Protein AF-A0A5N5E2Y5-F1 (afdb_monomer)

Sequence (227 aa):
MDSMPSPVIASEGHSSWQTLHEWFNEPHDYEWIKHQRSGRAIIPIFRTLLGMMTIIFGLSAFYKLIGPDTPPTTPGKALSIFMICTCVGIAACWFTQPFPGRRGLLAFGIFADLGIAAAVLLVPDRSSATFGCTVFAVTGTFATLFVSARWLVAHVVWSTTITTTVFVLAYLEGDVDITTLLARGTVLFGAVTLVPIFAHLTWRTLYRDAQYSDRDPLTGLFNRRGL

Mean predicted aligned error: 7.65 Å

Organism: Rhodococcus erythropolis (NCBI:txid1833)

Structure (mmCIF, N/CA/C/O backbone):
data_AF-A0A5N5E2Y5-F1
#
_entry.id   AF-A0A5N5E2Y5-F1
#
loop_
_atom_site.group_PDB
_atom_site.id
_atom_site.type_symbol
_atom_site.label_atom_id
_atom_site.label_alt_id
_atom_site.label_comp_id
_atom_site.label_asym_id
_atom_site.label_entity_id
_atom_site.label_seq_id
_atom_site.pdbx_PDB_ins_code
_atom_site.Cartn_x
_atom_site.Cartn_y
_atom_site.Cartn_z
_atom_site.occupancy
_atom_site.B_iso_or_equiv
_atom_site.auth_seq_id
_atom_site.auth_comp_id
_atom_site.auth_asym_id
_atom_site.auth_atom_id
_atom_site.pdbx_PDB_model_num
ATOM 1 N N . MET A 1 1 ? -15.308 -42.220 50.584 1.00 43.41 1 MET A N 1
ATOM 2 C CA . MET A 1 1 ? -15.771 -42.453 49.201 1.00 43.41 1 MET A CA 1
ATOM 3 C C . MET A 1 1 ? -15.654 -41.122 48.494 1.00 43.41 1 MET A C 1
ATOM 5 O O . MET A 1 1 ? -16.565 -40.310 48.570 1.00 43.41 1 MET A O 1
ATOM 9 N N . ASP A 1 2 ? -14.466 -40.878 47.948 1.00 46.97 2 ASP A N 1
ATOM 10 C CA . ASP A 1 2 ? -14.103 -39.638 47.270 1.00 46.97 2 ASP A CA 1
ATOM 11 C C . ASP A 1 2 ? -14.839 -39.542 45.935 1.00 46.97 2 ASP A C 1
ATOM 13 O O . ASP A 1 2 ? -14.707 -40.403 45.064 1.00 46.97 2 ASP A O 1
ATOM 17 N N . SER A 1 3 ? -15.651 -38.499 45.792 1.00 57.91 3 SER A N 1
ATOM 18 C CA . SER A 1 3 ? -16.289 -38.130 44.536 1.00 57.91 3 SER A CA 1
ATOM 19 C C . SER A 1 3 ? -15.224 -37.619 43.565 1.00 57.91 3 SER A C 1
ATOM 21 O O . SER A 1 3 ? -14.643 -36.555 43.787 1.00 57.91 3 SER A O 1
ATOM 23 N N . MET A 1 4 ? -14.967 -38.376 42.497 1.00 60.94 4 MET A N 1
ATOM 24 C CA . MET A 1 4 ? -14.113 -37.935 41.395 1.00 60.94 4 MET A CA 1
ATOM 25 C C . MET A 1 4 ? -14.652 -36.638 40.765 1.00 60.94 4 MET A C 1
ATOM 27 O O . MET A 1 4 ? -15.867 -36.522 40.578 1.00 60.94 4 MET A O 1
ATOM 31 N N . PRO A 1 5 ? -13.786 -35.689 40.368 1.00 53.66 5 PRO A N 1
ATOM 32 C CA . PRO A 1 5 ? -14.193 -34.571 39.532 1.00 53.66 5 PRO A CA 1
ATOM 33 C C . PRO A 1 5 ? -14.625 -35.095 38.158 1.00 53.66 5 PRO A C 1
ATOM 35 O O . PRO A 1 5 ? -13.909 -35.866 37.518 1.00 53.66 5 PRO A O 1
ATOM 38 N N . SER A 1 6 ? -15.799 -34.666 37.704 1.00 61.16 6 SER A N 1
ATOM 39 C CA . SER A 1 6 ? -16.280 -34.867 36.338 1.00 61.16 6 SER A CA 1
ATOM 40 C C . SER A 1 6 ? -15.248 -34.373 35.311 1.00 61.16 6 SER A C 1
ATOM 42 O O . SER A 1 6 ? -14.660 -33.308 35.525 1.00 61.16 6 SER A O 1
ATOM 44 N N . PRO A 1 7 ? -15.035 -35.090 34.192 1.00 51.56 7 PRO A N 1
ATOM 45 C CA . PRO A 1 7 ? -14.100 -34.661 33.164 1.00 51.56 7 PRO A CA 1
ATOM 46 C C . PRO A 1 7 ? -14.546 -33.317 32.584 1.00 51.56 7 PRO A C 1
ATOM 48 O O . PRO A 1 7 ? -15.700 -33.143 32.189 1.00 51.56 7 PRO A O 1
ATOM 51 N N . VAL A 1 8 ? -13.613 -32.365 32.549 1.00 59.34 8 VAL A N 1
ATOM 52 C CA . VAL A 1 8 ? -13.748 -31.107 31.813 1.00 59.34 8 VAL A CA 1
ATOM 53 C C . VAL A 1 8 ? -14.063 -31.471 30.364 1.00 59.34 8 VAL A C 1
ATOM 55 O O . VAL A 1 8 ? -13.255 -32.119 29.699 1.00 59.34 8 VAL A O 1
ATOM 58 N N . ILE A 1 9 ? -15.259 -31.105 29.903 1.00 51.34 9 ILE A N 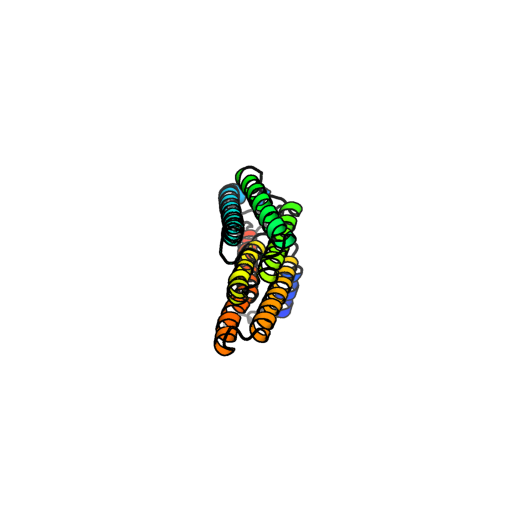1
ATOM 59 C CA . ILE A 1 9 ? -15.676 -31.251 28.508 1.00 51.34 9 ILE A CA 1
ATOM 60 C C . ILE A 1 9 ? -14.605 -30.562 27.658 1.00 51.34 9 ILE A C 1
ATOM 62 O O . ILE A 1 9 ? -14.371 -29.362 27.806 1.00 51.34 9 ILE A O 1
ATOM 66 N N . ALA A 1 10 ? -13.910 -31.340 26.826 1.00 46.50 10 ALA A N 1
ATOM 67 C CA . ALA A 1 10 ? -12.949 -30.821 25.867 1.00 46.50 10 ALA A CA 1
ATOM 68 C C . ALA A 1 10 ? -13.633 -29.719 25.049 1.00 46.50 10 ALA A C 1
ATOM 70 O O . ALA A 1 10 ? -14.731 -29.932 24.537 1.00 46.50 10 ALA A O 1
ATOM 71 N N . SER A 1 11 ? -13.007 -28.542 24.962 1.00 52.62 11 SER A N 1
ATOM 72 C CA . SER A 1 11 ? -13.486 -27.446 24.122 1.00 52.62 11 SER A CA 1
ATOM 73 C C . SER A 1 11 ? -13.763 -27.993 22.725 1.00 52.62 11 SER A C 1
ATOM 75 O O . SER A 1 11 ? -12.835 -28.510 22.096 1.00 52.62 11 SER A O 1
ATOM 77 N N . GLU A 1 12 ? -15.011 -27.912 22.258 1.00 54.81 12 GLU A N 1
ATOM 78 C CA . GLU A 1 12 ? -15.352 -28.216 20.871 1.00 54.81 12 GLU A CA 1
ATOM 79 C C . GLU A 1 12 ? -14.354 -27.482 19.976 1.00 54.81 12 GLU A C 1
ATOM 81 O O . GLU A 1 12 ? -14.215 -26.258 20.055 1.00 54.81 12 GLU A O 1
ATOM 86 N N . GLY A 1 13 ? -13.562 -28.248 19.225 1.00 55.25 13 GLY A N 1
ATOM 87 C CA . GLY A 1 13 ? -12.455 -27.706 18.456 1.00 55.25 13 GLY A CA 1
ATOM 88 C C . GLY A 1 13 ? -12.990 -26.718 17.431 1.00 55.25 13 GLY A C 1
ATOM 89 O O . GLY A 1 13 ? -13.510 -27.135 16.400 1.00 55.25 13 GLY A O 1
ATOM 90 N N . HIS A 1 14 ? -12.862 -25.419 17.707 1.00 65.19 14 HIS A N 1
ATOM 91 C CA . HIS A 1 14 ? -13.071 -24.383 16.703 1.00 65.19 14 HIS A CA 1
ATOM 92 C C . HIS A 1 14 ? -12.162 -24.709 15.520 1.00 65.19 14 HIS A C 1
ATOM 94 O O . HIS A 1 14 ? -10.934 -24.723 15.648 1.00 65.19 14 HIS A O 1
ATOM 100 N N . SER A 1 15 ? -12.758 -25.030 14.374 1.00 86.06 15 SER A N 1
ATOM 101 C CA . SER A 1 15 ? -11.985 -25.344 13.180 1.00 86.06 15 SER A CA 1
ATOM 102 C C . SER A 1 15 ? -11.253 -24.083 12.730 1.00 86.06 15 SER A C 1
ATOM 104 O O . SER A 1 15 ? -11.866 -23.022 12.617 1.00 86.06 15 SER A O 1
ATOM 106 N N . SER A 1 16 ? -9.960 -24.179 12.405 1.00 85.12 16 SER A N 1
ATOM 107 C CA . SER A 1 16 ? -9.187 -23.034 11.895 1.00 85.12 16 SER A CA 1
ATOM 108 C C . SER A 1 16 ? -9.845 -22.387 10.670 1.00 85.12 16 SER A C 1
ATOM 110 O O . SER A 1 16 ? -9.733 -21.181 10.459 1.00 85.12 16 SER A O 1
ATOM 112 N N . TRP A 1 17 ? -10.589 -23.175 9.889 1.00 86.00 17 TRP A N 1
ATOM 113 C CA . TRP A 1 17 ? -11.378 -22.684 8.765 1.00 86.00 17 TRP A CA 1
ATOM 114 C C . TRP A 1 17 ? -12.524 -21.756 9.190 1.00 86.00 17 TRP A C 1
ATOM 116 O O . TRP A 1 17 ? -12.752 -20.733 8.548 1.00 86.00 17 TRP A O 1
ATOM 126 N N . GLN A 1 18 ? -13.216 -22.073 10.287 1.00 88.31 18 GLN A N 1
ATOM 127 C CA . GLN A 1 18 ? -14.278 -21.222 10.832 1.00 88.31 18 GLN A CA 1
ATOM 128 C C . GLN A 1 18 ? -13.703 -19.893 11.317 1.00 88.31 18 GLN A C 1
ATOM 130 O O . GLN A 1 18 ? -14.221 -18.846 10.944 1.00 88.31 18 GLN A O 1
ATOM 135 N N . THR A 1 19 ? -12.571 -19.915 12.027 1.00 87.38 19 THR A N 1
ATOM 136 C CA . THR A 1 19 ? -11.883 -18.689 12.465 1.00 87.38 19 THR A CA 1
ATOM 137 C C . THR A 1 19 ? -11.485 -17.797 11.287 1.00 87.38 19 THR A C 1
ATOM 139 O O . THR A 1 19 ? -11.671 -16.583 11.340 1.00 87.38 19 THR A O 1
ATOM 142 N N . LEU A 1 20 ? -10.970 -18.377 10.197 1.00 88.88 20 LEU A N 1
ATOM 143 C CA . LEU A 1 20 ? -10.634 -17.619 8.986 1.00 88.88 20 LEU A CA 1
ATOM 144 C C . LEU A 1 20 ? -11.878 -17.054 8.291 1.00 88.88 20 LEU A C 1
ATOM 146 O O . LEU A 1 20 ? -11.860 -15.916 7.822 1.00 88.88 20 LEU A O 1
ATOM 150 N N . HIS A 1 21 ? -12.959 -17.830 8.233 1.00 89.94 21 HIS A N 1
ATOM 151 C CA . HIS A 1 21 ? -14.219 -17.384 7.652 1.00 89.94 21 HIS A CA 1
ATOM 152 C C . HIS A 1 21 ? -14.852 -16.243 8.464 1.00 89.94 21 HIS A C 1
ATOM 154 O O . HIS A 1 21 ? -15.346 -15.273 7.888 1.00 89.94 21 HIS A O 1
ATOM 160 N N . GLU A 1 22 ? -14.814 -16.328 9.793 1.00 89.75 22 GLU A N 1
ATOM 161 C CA . GLU A 1 22 ? -15.256 -15.265 10.698 1.00 89.75 22 GLU A CA 1
ATOM 162 C C . GLU A 1 22 ? -14.411 -14.009 10.528 1.00 89.75 22 GLU A C 1
ATOM 164 O O . GLU A 1 22 ? -14.963 -12.936 10.307 1.00 89.75 22 GLU A O 1
ATOM 169 N N . TRP A 1 23 ? -13.083 -14.147 10.533 1.00 91.75 23 TRP A N 1
ATOM 170 C CA . TRP A 1 23 ? -12.155 -13.043 10.294 1.00 91.75 23 TRP A CA 1
ATOM 171 C C . TRP A 1 23 ? -12.424 -12.331 8.965 1.00 91.75 23 TRP A C 1
ATOM 173 O O . TRP A 1 23 ? -12.452 -11.102 8.900 1.00 91.75 23 TRP A O 1
ATOM 183 N N . PHE A 1 24 ? -12.657 -13.090 7.893 1.00 91.81 24 PHE A N 1
ATOM 184 C CA . PHE A 1 24 ? -12.913 -12.518 6.574 1.00 91.81 24 PHE A CA 1
ATOM 185 C C . PHE A 1 24 ? -14.243 -11.754 6.506 1.00 91.81 24 PHE A C 1
ATOM 187 O O . PHE A 1 24 ? -14.352 -10.763 5.780 1.00 91.81 24 PHE A O 1
ATOM 194 N N . ASN A 1 25 ? -15.253 -12.204 7.252 1.00 91.56 25 ASN A N 1
ATOM 195 C CA . ASN A 1 25 ? -16.582 -11.593 7.281 1.00 91.56 25 ASN A CA 1
ATOM 196 C C . ASN A 1 25 ? -16.789 -10.626 8.455 1.00 91.56 25 ASN A C 1
ATOM 198 O O . ASN A 1 25 ? -17.875 -10.061 8.590 1.00 91.56 25 ASN A O 1
ATOM 202 N N . GLU A 1 26 ? -15.764 -10.410 9.279 1.00 86.56 26 GLU A N 1
ATOM 203 C CA . GLU A 1 26 ? -15.832 -9.534 10.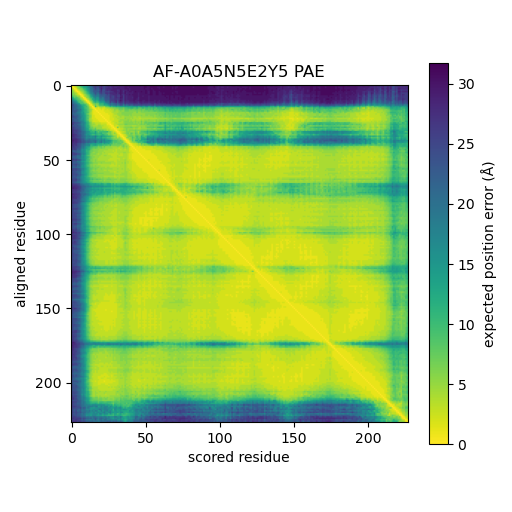439 1.00 86.56 26 GLU A CA 1
ATOM 204 C C . GLU A 1 26 ? -16.175 -8.096 10.001 1.00 86.56 26 GLU A C 1
ATOM 206 O O . GLU A 1 26 ? -15.485 -7.515 9.147 1.00 86.56 26 GLU A O 1
ATOM 211 N N . PRO A 1 27 ? -17.241 -7.485 10.552 1.00 86.00 27 PRO A N 1
ATOM 212 C CA . PRO A 1 27 ? -17.568 -6.104 10.246 1.00 86.00 27 PRO A CA 1
ATOM 213 C C . PRO A 1 27 ? -16.471 -5.181 10.786 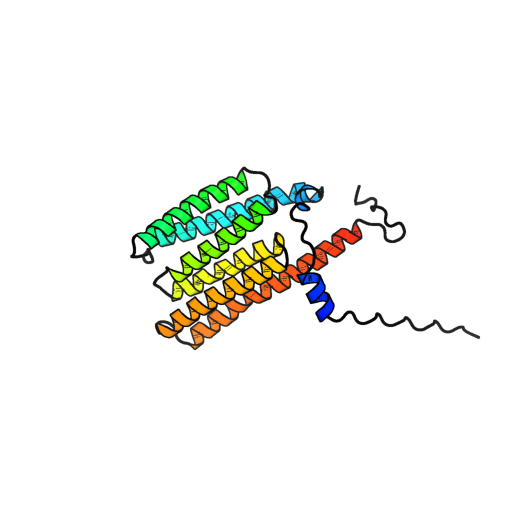1.00 86.00 27 PRO A C 1
ATOM 215 O O . PRO A 1 27 ? -16.113 -5.215 11.962 1.00 86.00 27 PRO A O 1
ATOM 218 N N . HIS A 1 28 ? -15.939 -4.320 9.919 1.00 86.31 28 HIS A N 1
ATOM 219 C CA . HIS A 1 28 ? -14.910 -3.356 10.302 1.00 86.31 28 HIS A CA 1
ATOM 220 C C . HIS A 1 28 ? -15.535 -2.006 10.634 1.00 86.31 28 HIS A C 1
ATOM 222 O O . HIS A 1 28 ? -16.072 -1.330 9.752 1.00 86.31 28 HIS A O 1
ATOM 228 N N . ASP A 1 29 ? -15.436 -1.601 11.896 1.00 84.31 29 ASP A N 1
ATOM 229 C CA . ASP A 1 29 ? -15.852 -0.271 12.325 1.00 84.31 29 ASP A CA 1
ATOM 230 C C . ASP A 1 29 ? -14.776 0.760 11.959 1.00 84.31 29 ASP A C 1
ATOM 232 O O . ASP A 1 29 ? -13.758 0.896 12.625 1.00 84.31 29 ASP A O 1
ATOM 236 N N . TYR A 1 30 ? -14.995 1.506 10.880 1.00 83.38 30 TYR A N 1
ATOM 237 C CA . TYR A 1 30 ? -14.081 2.565 10.440 1.00 83.38 30 TYR A CA 1
ATOM 238 C C . TYR A 1 30 ? -14.123 3.818 11.323 1.00 83.38 30 TYR A C 1
ATOM 240 O O . TYR A 1 30 ? -13.246 4.674 11.215 1.00 83.38 30 TYR A O 1
ATOM 248 N N . GLU A 1 31 ? -15.143 3.954 12.165 1.00 81.19 31 GLU A N 1
ATOM 249 C CA . GLU A 1 31 ? -15.349 5.122 13.016 1.00 81.19 31 GLU A CA 1
ATOM 250 C C . GLU A 1 31 ? -14.927 4.847 14.470 1.00 81.19 31 GLU A C 1
ATOM 252 O O . GLU A 1 31 ? -14.937 5.767 15.293 1.00 81.19 31 GLU A O 1
ATOM 257 N N . TRP A 1 32 ? -14.477 3.625 14.785 1.00 71.88 32 TRP A N 1
ATOM 258 C CA . TRP A 1 32 ? -14.087 3.202 16.136 1.00 71.88 32 TRP A CA 1
ATOM 259 C C . TRP A 1 32 ? -13.042 4.140 16.761 1.00 71.88 32 TRP A C 1
ATOM 261 O O . TRP A 1 32 ? -13.174 4.567 17.910 1.00 71.88 32 TRP A O 1
ATOM 271 N N . ILE A 1 33 ? -12.041 4.543 15.965 1.00 69.69 33 ILE A N 1
ATOM 272 C CA . ILE A 1 33 ? -10.936 5.424 16.379 1.00 69.69 33 ILE A CA 1
ATOM 273 C C . ILE A 1 33 ? -11.446 6.786 16.866 1.00 69.69 33 ILE A C 1
ATOM 275 O O . ILE A 1 33 ? -10.816 7.408 17.722 1.00 69.69 33 ILE A O 1
ATOM 279 N N . LYS A 1 34 ? -12.586 7.259 16.347 1.00 68.19 34 LYS A N 1
ATOM 280 C CA . LYS A 1 34 ? -13.168 8.549 16.740 1.00 68.19 34 LYS A CA 1
ATOM 281 C C . LYS A 1 34 ? -13.940 8.467 18.057 1.00 68.19 34 LYS A C 1
ATOM 283 O O . LYS A 1 34 ? -14.009 9.466 18.771 1.00 68.19 34 LYS A O 1
ATOM 288 N N . HIS A 1 35 ? -14.496 7.301 18.381 1.00 67.62 35 HIS A N 1
ATOM 289 C CA . HIS A 1 35 ? -15.325 7.096 19.570 1.00 67.62 35 HIS A CA 1
ATOM 290 C C . HIS A 1 35 ? -14.504 6.663 20.794 1.00 67.62 35 HIS A C 1
ATOM 292 O O . HIS A 1 35 ? -14.856 7.018 21.920 1.00 67.62 35 HIS A O 1
ATOM 298 N N . GLN A 1 36 ? -13.379 5.965 20.602 1.00 66.75 36 GLN A N 1
ATOM 299 C CA . GLN A 1 36 ? -12.560 5.485 21.715 1.00 66.75 36 GLN A CA 1
ATOM 300 C C . GLN A 1 36 ? -11.743 6.613 22.369 1.00 66.75 36 GLN A C 1
ATOM 302 O O . GLN A 1 36 ? -10.979 7.323 21.711 1.00 66.75 36 GLN A O 1
ATOM 307 N N . ARG A 1 37 ? -11.821 6.735 23.703 1.00 60.78 37 ARG A N 1
ATOM 308 C CA . ARG A 1 37 ? -11.062 7.741 24.475 1.00 60.78 37 ARG A CA 1
ATOM 309 C C . ARG A 1 37 ? -9.541 7.579 24.313 1.00 60.78 37 ARG A C 1
ATOM 311 O O . ARG A 1 37 ? -8.850 8.586 24.168 1.00 60.78 37 ARG A O 1
ATOM 318 N N . SER A 1 38 ? -9.035 6.342 24.252 1.00 62.69 38 SER A N 1
ATOM 319 C CA . SER A 1 38 ? -7.620 6.034 23.964 1.00 62.69 38 SER A CA 1
ATOM 320 C C . SER A 1 38 ? -7.201 6.390 22.530 1.00 62.69 38 SER A C 1
ATOM 322 O O . SER A 1 38 ? -6.034 6.700 22.289 1.00 62.69 38 SER A O 1
ATOM 324 N N . GLY A 1 39 ? -8.155 6.450 21.592 1.00 61.44 39 GLY A N 1
ATOM 325 C CA . GLY A 1 39 ? -7.928 6.881 20.214 1.00 61.44 39 GLY A CA 1
ATOM 326 C C . GLY A 1 39 ? -7.366 8.303 20.130 1.00 61.44 39 GLY A C 1
ATOM 327 O O . GLY A 1 39 ? -6.498 8.581 19.304 1.00 61.44 39 GLY A O 1
ATOM 328 N N . ARG A 1 40 ? -7.772 9.197 21.044 1.00 70.06 40 ARG A N 1
ATOM 329 C CA . ARG A 1 40 ? -7.371 10.617 21.028 1.00 70.06 40 ARG A CA 1
ATOM 330 C C . ARG A 1 40 ? -5.857 10.829 21.117 1.00 70.06 40 ARG A C 1
ATOM 332 O O . ARG A 1 40 ? -5.354 11.755 20.490 1.00 70.06 40 ARG A O 1
ATOM 339 N N . ALA A 1 41 ? -5.143 9.979 21.858 1.00 78.50 41 ALA A N 1
ATOM 340 C CA . ALA A 1 41 ? -3.694 10.097 22.024 1.00 78.50 41 ALA A CA 1
ATOM 341 C C . ALA A 1 41 ? -2.907 9.524 20.832 1.00 78.50 41 ALA A C 1
ATOM 343 O O . ALA A 1 41 ? -1.862 10.060 20.473 1.00 78.50 41 ALA A O 1
ATOM 344 N N . ILE A 1 42 ? -3.412 8.462 20.192 1.00 84.75 42 ILE A N 1
ATOM 345 C CA . ILE A 1 42 ? -2.691 7.752 19.122 1.00 84.75 42 ILE A CA 1
ATOM 346 C C . ILE A 1 42 ? -3.001 8.285 17.714 1.00 84.75 42 ILE A C 1
ATOM 348 O O . ILE A 1 42 ? -2.152 8.205 16.828 1.00 84.75 42 ILE A O 1
ATOM 352 N N . ILE A 1 43 ? -4.174 8.899 17.504 1.00 87.50 43 ILE A N 1
ATOM 353 C CA . ILE A 1 43 ? -4.554 9.545 16.235 1.00 87.50 43 ILE A CA 1
ATOM 354 C C . ILE A 1 43 ? -3.463 10.481 15.681 1.00 87.50 43 ILE A C 1
ATOM 356 O O . ILE A 1 43 ? -3.125 10.330 14.505 1.00 87.50 43 ILE A O 1
ATOM 360 N N . PRO A 1 44 ? -2.905 11.448 16.441 1.00 89.62 44 PRO A N 1
ATOM 361 C CA . PRO A 1 44 ? -1.887 12.345 15.893 1.00 89.62 44 PRO A CA 1
ATOM 362 C C . PRO A 1 44 ? -0.614 11.599 15.474 1.00 89.62 44 PRO A C 1
ATOM 364 O O . PRO A 1 44 ? -0.002 11.973 14.475 1.00 89.62 44 PRO A O 1
ATOM 367 N N . ILE A 1 45 ? -0.255 10.512 16.167 1.00 91.25 45 ILE A N 1
ATOM 368 C CA . ILE A 1 45 ? 0.885 9.657 15.806 1.00 91.25 45 ILE A CA 1
ATOM 369 C C . ILE A 1 45 ? 0.616 8.975 14.462 1.00 91.25 45 ILE A C 1
ATOM 371 O O . ILE A 1 45 ? 1.425 9.102 13.546 1.00 91.25 45 ILE A O 1
ATOM 375 N N . PHE A 1 46 ? -0.541 8.327 14.293 1.00 91.38 46 PHE A N 1
ATOM 376 C CA . PHE A 1 46 ? -0.901 7.690 13.021 1.00 91.38 46 PHE A CA 1
ATOM 377 C C . PHE A 1 46 ? -0.977 8.684 11.866 1.00 91.38 46 PHE A C 1
ATOM 379 O O . PHE A 1 46 ? -0.448 8.411 10.793 1.00 91.38 46 PHE A O 1
ATOM 386 N N . ARG A 1 47 ? -1.572 9.861 12.087 1.00 93.25 47 ARG A N 1
ATOM 387 C CA . ARG A 1 47 ? -1.608 10.933 11.083 1.00 93.25 47 ARG A CA 1
ATOM 388 C C . ARG A 1 47 ? -0.207 11.377 10.682 1.00 93.25 47 ARG A C 1
ATOM 390 O O . ARG A 1 47 ? 0.058 11.539 9.497 1.00 93.25 47 ARG A O 1
ATOM 397 N N . THR A 1 48 ? 0.687 11.532 11.657 1.00 93.50 48 THR A N 1
ATOM 398 C CA . THR A 1 48 ? 2.073 11.938 11.405 1.00 93.50 48 THR A CA 1
ATOM 399 C C . THR A 1 48 ? 2.814 10.870 10.612 1.00 93.50 48 THR A C 1
ATOM 401 O O . THR A 1 48 ? 3.426 11.185 9.597 1.00 93.50 48 THR A O 1
ATOM 404 N N . LEU A 1 49 ? 2.707 9.602 11.015 1.00 93.06 49 LEU A N 1
ATOM 405 C CA . LEU A 1 49 ? 3.337 8.485 10.313 1.00 93.06 49 LEU A CA 1
ATOM 406 C C . LEU A 1 49 ? 2.822 8.363 8.875 1.00 93.06 49 LEU A C 1
ATOM 408 O O . LEU A 1 49 ? 3.629 8.312 7.955 1.00 93.06 49 LEU A O 1
ATOM 412 N N . LEU A 1 50 ? 1.503 8.399 8.658 1.00 94.00 50 LEU A N 1
ATOM 413 C CA . LEU A 1 50 ? 0.905 8.323 7.319 1.00 94.00 50 LEU A CA 1
ATOM 414 C C . LEU A 1 50 ? 1.270 9.533 6.448 1.00 94.00 50 LEU A C 1
ATOM 416 O O . LEU A 1 50 ? 1.566 9.370 5.262 1.00 94.00 50 LEU A O 1
ATOM 420 N N . GLY A 1 51 ? 1.324 10.733 7.033 1.00 95.38 51 GLY A N 1
ATOM 421 C CA . GLY A 1 51 ? 1.818 11.934 6.361 1.00 95.38 51 GLY A CA 1
ATOM 422 C C . GLY A 1 51 ? 3.279 11.793 5.931 1.00 95.38 51 GLY A C 1
ATOM 423 O O . GLY A 1 51 ? 3.601 12.035 4.769 1.00 95.38 51 GLY A O 1
ATOM 424 N N . MET A 1 52 ? 4.150 11.315 6.825 1.00 94.31 52 MET A N 1
ATOM 425 C CA . MET A 1 52 ? 5.563 11.058 6.527 1.00 94.31 52 MET A CA 1
ATOM 426 C C . MET A 1 52 ? 5.742 9.975 5.457 1.00 94.31 52 MET A C 1
ATOM 428 O O . MET A 1 52 ? 6.535 10.161 4.538 1.00 94.31 52 MET A O 1
ATOM 432 N N . MET A 1 53 ? 4.975 8.880 5.511 1.00 92.19 53 MET A N 1
ATOM 433 C CA . MET A 1 53 ? 5.005 7.846 4.466 1.00 92.19 53 MET A CA 1
ATOM 434 C C . MET A 1 53 ? 4.590 8.416 3.106 1.00 92.19 53 MET A C 1
ATOM 436 O O . MET A 1 53 ? 5.240 8.153 2.097 1.00 92.19 53 MET A O 1
ATOM 440 N N . THR A 1 54 ? 3.557 9.262 3.084 1.00 94.94 54 THR A N 1
ATOM 441 C CA . THR A 1 54 ? 3.099 9.929 1.857 1.00 94.94 54 THR A CA 1
ATOM 442 C C . THR A 1 54 ? 4.175 10.866 1.292 1.00 94.94 54 THR A C 1
ATOM 444 O O . THR A 1 54 ? 4.395 10.887 0.081 1.00 94.94 54 THR A O 1
ATOM 447 N N . ILE A 1 55 ? 4.899 11.597 2.151 1.00 95.25 55 ILE A N 1
ATOM 448 C CA . ILE A 1 55 ? 6.053 12.411 1.733 1.00 95.25 55 ILE A CA 1
ATOM 449 C C . ILE A 1 55 ? 7.138 11.530 1.116 1.00 95.25 55 ILE A C 1
ATOM 451 O O . ILE A 1 55 ? 7.643 11.865 0.049 1.00 95.25 55 ILE A O 1
ATOM 455 N N . ILE A 1 56 ? 7.482 10.403 1.747 1.00 92.12 56 ILE A N 1
ATOM 456 C CA . ILE A 1 56 ? 8.500 9.476 1.231 1.00 92.12 56 ILE A CA 1
ATOM 457 C C . ILE A 1 56 ? 8.111 8.966 -0.165 1.00 92.12 56 ILE A C 1
ATOM 459 O O . ILE A 1 56 ? 8.958 8.916 -1.057 1.00 92.12 56 ILE A O 1
ATOM 463 N N . PHE A 1 57 ? 6.833 8.659 -0.397 1.00 90.50 57 PHE A N 1
ATOM 464 C CA . PHE A 1 57 ? 6.346 8.265 -1.724 1.00 90.50 57 PHE A CA 1
ATOM 465 C C . PHE A 1 57 ? 6.447 9.406 -2.742 1.00 90.50 57 PHE A C 1
ATOM 467 O O . PHE A 1 57 ? 6.911 9.191 -3.862 1.00 90.50 57 PHE A O 1
ATOM 474 N N . GLY A 1 58 ? 6.081 10.630 -2.347 1.00 92.75 58 GLY A N 1
ATOM 475 C CA . GLY A 1 58 ? 6.259 11.824 -3.176 1.00 92.75 58 GLY A CA 1
ATOM 476 C C . GLY A 1 58 ? 7.727 12.085 -3.533 1.00 92.75 58 GLY A C 1
ATOM 477 O O . GLY A 1 58 ? 8.037 12.351 -4.691 1.00 92.75 58 GLY A O 1
ATOM 478 N N . LEU A 1 59 ? 8.641 11.937 -2.570 1.00 92.62 59 LEU A N 1
ATOM 479 C CA . LEU A 1 59 ? 10.085 12.065 -2.782 1.00 92.62 59 LEU A CA 1
ATOM 480 C C . LEU A 1 59 ? 10.622 10.975 -3.710 1.00 92.62 59 LEU A C 1
ATOM 482 O O . LEU A 1 59 ? 11.413 11.273 -4.597 1.00 92.62 59 LEU A O 1
ATOM 486 N N . SER A 1 60 ? 10.164 9.730 -3.566 1.00 88.62 60 SER A N 1
ATOM 487 C CA . SER A 1 60 ? 10.532 8.648 -4.484 1.00 88.62 60 SER A CA 1
ATOM 488 C C . SER A 1 60 ? 10.130 8.973 -5.927 1.00 88.62 60 SER A C 1
ATOM 490 O O . SER A 1 60 ? 10.948 8.843 -6.839 1.00 88.62 60 SER A O 1
ATOM 492 N N . ALA A 1 61 ? 8.905 9.466 -6.140 1.00 89.44 61 ALA A N 1
ATOM 493 C CA . ALA A 1 61 ? 8.448 9.909 -7.456 1.00 89.44 61 ALA A CA 1
ATOM 494 C C . ALA A 1 61 ? 9.254 11.112 -7.982 1.00 89.44 61 ALA A C 1
ATOM 496 O O . ALA A 1 61 ? 9.587 11.154 -9.166 1.00 89.44 61 ALA A O 1
ATOM 497 N N . PHE A 1 62 ? 9.612 12.056 -7.107 1.00 92.56 62 PHE A N 1
ATOM 498 C CA . PHE A 1 62 ? 10.453 13.203 -7.445 1.00 92.56 62 PHE A CA 1
ATOM 499 C C . PHE A 1 62 ? 11.856 12.781 -7.892 1.00 92.56 62 PHE A C 1
ATOM 501 O O . PHE A 1 62 ? 12.300 13.202 -8.957 1.00 92.56 62 PHE A O 1
ATOM 508 N N . TYR A 1 63 ? 12.527 11.903 -7.142 1.00 90.19 63 TYR A N 1
ATOM 509 C CA . TYR A 1 63 ? 13.857 11.411 -7.506 1.00 90.19 63 TYR A CA 1
ATOM 510 C C . TYR A 1 63 ? 13.848 10.631 -8.818 1.00 90.19 63 TYR A C 1
ATOM 512 O O . TYR A 1 63 ? 14.751 10.811 -9.629 1.00 90.19 63 TYR A O 1
ATOM 520 N N . LYS A 1 64 ? 12.804 9.835 -9.077 1.00 84.75 64 LYS A N 1
ATOM 521 C CA . LYS A 1 64 ? 12.633 9.171 -10.377 1.00 84.75 64 LYS A CA 1
ATOM 522 C C . LYS A 1 64 ? 12.474 10.165 -11.526 1.00 84.75 64 LYS A C 1
ATOM 524 O O . LYS A 1 64 ? 12.994 9.917 -12.602 1.00 84.75 64 LYS A O 1
ATOM 529 N N . LEU A 1 65 ? 11.782 11.284 -11.306 1.00 88.94 65 LEU A N 1
ATOM 530 C CA . LEU A 1 65 ? 11.534 12.298 -12.336 1.00 88.94 65 LEU A CA 1
ATOM 531 C C . LEU A 1 65 ? 12.777 13.126 -12.706 1.00 88.94 65 LEU A C 1
ATOM 533 O O . LEU A 1 65 ? 12.835 13.651 -13.814 1.00 88.94 65 LEU A O 1
ATOM 537 N N . ILE A 1 66 ? 13.730 13.290 -11.784 1.00 91.62 66 ILE A N 1
ATOM 538 C CA . ILE A 1 66 ? 14.987 14.020 -12.039 1.00 91.62 66 ILE A CA 1
ATOM 539 C C . ILE A 1 66 ? 16.176 13.091 -12.316 1.00 91.62 66 ILE A C 1
ATOM 541 O O . ILE A 1 66 ? 17.237 13.555 -12.729 1.00 91.62 66 ILE A O 1
ATOM 545 N N . GLY A 1 67 ? 16.021 11.800 -12.028 1.00 86.06 67 GLY A N 1
ATOM 546 C CA . GLY A 1 67 ? 17.069 10.795 -12.116 1.00 86.06 67 GLY A CA 1
ATOM 547 C C . GLY A 1 67 ? 17.230 10.189 -13.514 1.00 86.06 67 GLY A C 1
ATOM 548 O O . GLY A 1 67 ? 16.479 10.512 -14.438 1.00 86.06 67 GLY A O 1
ATOM 549 N N . PRO A 1 68 ? 18.195 9.269 -13.677 1.00 80.69 68 PRO A N 1
ATOM 550 C CA . PRO A 1 68 ? 18.426 8.572 -14.944 1.00 80.69 68 PRO A CA 1
ATOM 551 C C . PRO A 1 68 ? 17.220 7.727 -15.387 1.00 80.69 68 PRO A C 1
ATOM 553 O O . PRO A 1 68 ? 16.979 7.600 -16.583 1.00 80.69 68 PRO A O 1
ATOM 556 N N . ASP A 1 69 ? 16.406 7.251 -14.440 1.00 76.50 69 ASP A N 1
ATOM 557 C CA . ASP A 1 69 ? 15.215 6.425 -14.694 1.00 76.50 69 ASP A CA 1
ATOM 558 C C . ASP A 1 69 ? 13.954 7.249 -15.005 1.00 76.50 69 ASP A C 1
ATOM 560 O O . ASP A 1 69 ? 12.821 6.792 -14.812 1.00 76.50 69 ASP A O 1
ATOM 564 N N . THR A 1 70 ? 14.130 8.492 -15.459 1.00 83.12 70 THR A N 1
ATOM 565 C CA . THR A 1 70 ? 13.011 9.361 -15.825 1.00 83.12 70 THR A CA 1
ATOM 566 C C . THR A 1 70 ? 12.200 8.713 -16.950 1.00 83.12 70 THR A C 1
ATOM 568 O O . THR A 1 70 ? 12.781 8.337 -17.973 1.00 83.12 70 THR A O 1
ATOM 571 N N . PRO A 1 71 ? 10.857 8.636 -16.843 1.00 80.81 71 PRO A N 1
ATOM 572 C CA . PRO A 1 71 ? 10.036 8.078 -17.908 1.00 80.81 71 PRO A CA 1
ATOM 573 C C . PRO A 1 71 ? 10.309 8.780 -19.250 1.00 80.81 71 PRO A C 1
ATOM 575 O O . PRO A 1 71 ? 10.228 10.012 -19.322 1.00 80.81 71 PRO A O 1
ATOM 578 N N . PRO A 1 72 ? 10.608 8.041 -20.334 1.00 81.88 72 PRO A N 1
ATOM 579 C CA . PRO A 1 72 ? 10.952 8.653 -21.618 1.00 81.88 72 PRO A CA 1
ATOM 580 C C . PRO A 1 72 ? 9.732 9.298 -22.289 1.00 81.88 72 PRO A C 1
ATOM 582 O O . PRO A 1 72 ? 9.866 10.230 -23.080 1.00 81.88 72 PRO A O 1
ATOM 585 N N . THR A 1 73 ? 8.529 8.829 -21.954 1.00 85.56 73 THR A N 1
ATOM 586 C CA . THR A 1 73 ? 7.273 9.278 -22.551 1.00 85.56 73 THR A CA 1
ATOM 587 C C . THR A 1 73 ? 6.690 10.485 -21.810 1.00 85.56 73 THR A C 1
ATOM 589 O O . THR A 1 73 ? 6.685 10.552 -20.579 1.00 85.56 73 THR A O 1
ATOM 592 N N . THR A 1 74 ? 6.125 11.435 -22.562 1.00 88.25 74 THR A N 1
ATOM 593 C CA . THR A 1 74 ? 5.347 12.566 -22.024 1.00 88.25 74 THR A CA 1
ATOM 594 C C . THR A 1 74 ? 4.278 12.143 -21.004 1.00 88.25 74 THR A C 1
ATOM 596 O O . THR A 1 74 ? 4.243 12.741 -19.927 1.00 88.25 74 THR A O 1
ATOM 599 N N . PRO A 1 75 ? 3.438 11.113 -21.257 1.00 84.75 75 PRO A N 1
ATOM 600 C CA . PRO A 1 75 ? 2.469 10.649 -20.262 1.00 84.75 75 PRO A CA 1
ATOM 601 C C . PRO A 1 75 ? 3.118 10.108 -18.980 1.00 84.75 75 PRO A C 1
ATOM 603 O O . PRO A 1 75 ? 2.588 10.350 -17.899 1.00 84.75 75 PRO A O 1
ATOM 606 N N . GLY A 1 76 ? 4.274 9.438 -19.062 1.00 84.50 76 GLY A N 1
ATOM 607 C CA . GLY A 1 76 ? 4.989 8.951 -17.880 1.00 84.50 76 GLY A CA 1
ATOM 608 C C . GLY A 1 76 ? 5.480 10.094 -16.987 1.00 84.50 76 GLY A C 1
ATOM 609 O O . GLY A 1 76 ? 5.256 10.075 -15.779 1.00 84.50 76 GLY A O 1
ATOM 610 N N . LYS A 1 77 ? 6.060 11.143 -17.586 1.00 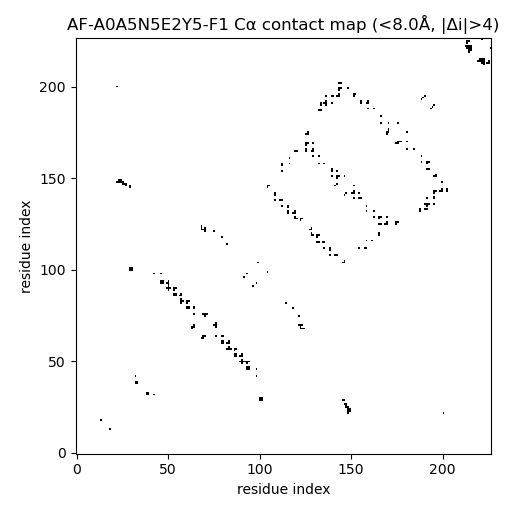89.44 77 LYS A N 1
ATOM 611 C CA . LYS A 1 77 ? 6.472 12.353 -16.852 1.00 89.44 77 LYS A CA 1
ATOM 612 C C . LYS A 1 77 ? 5.279 13.078 -16.229 1.00 89.44 77 LYS A C 1
ATOM 614 O O . LYS A 1 77 ? 5.346 13.489 -15.072 1.00 89.44 77 LYS A O 1
ATOM 619 N N . ALA A 1 78 ? 4.180 13.209 -16.976 1.00 90.38 78 ALA A N 1
ATOM 620 C CA . ALA A 1 78 ? 2.951 13.827 -16.482 1.00 90.38 78 ALA A CA 1
ATOM 621 C C . ALA A 1 78 ? 2.378 13.067 -15.276 1.00 90.38 78 ALA A C 1
ATOM 623 O O . ALA A 1 78 ? 1.981 13.692 -14.293 1.00 90.38 78 ALA A O 1
ATOM 624 N N . LEU A 1 79 ? 2.400 11.730 -15.310 1.00 87.62 79 LEU A N 1
ATOM 625 C CA . LEU A 1 79 ? 1.993 10.902 -14.178 1.00 87.62 79 LEU A CA 1
ATOM 626 C C . LEU A 1 79 ? 2.894 11.118 -12.954 1.00 87.62 79 LEU A C 1
ATOM 628 O O . LEU A 1 79 ? 2.377 11.249 -11.847 1.00 87.62 79 LEU A O 1
ATOM 632 N N . SER A 1 80 ? 4.218 11.178 -13.129 1.00 91.12 80 SER A N 1
ATOM 633 C CA . SER A 1 80 ? 5.142 11.453 -12.021 1.00 91.12 80 SER A CA 1
ATOM 634 C C . SER A 1 80 ? 4.845 12.801 -11.364 1.00 91.12 80 SER A C 1
ATOM 636 O O . SER A 1 80 ? 4.731 12.867 -10.143 1.00 91.12 80 SER A O 1
ATOM 638 N N . ILE A 1 81 ? 4.650 13.860 -12.160 1.00 93.81 81 ILE A N 1
ATOM 639 C CA . ILE A 1 81 ? 4.288 15.194 -11.653 1.00 93.81 81 ILE A CA 1
ATOM 640 C C . ILE A 1 81 ? 2.951 15.141 -10.912 1.00 93.81 81 ILE A C 1
ATOM 642 O O . ILE A 1 81 ? 2.852 15.642 -9.793 1.00 93.81 81 ILE A O 1
ATOM 646 N N . PHE A 1 82 ? 1.943 14.492 -11.501 1.00 93.50 82 PHE A N 1
ATOM 647 C CA . PHE A 1 82 ? 0.642 14.304 -10.869 1.00 93.50 82 PHE A CA 1
ATOM 648 C C . PHE A 1 82 ? 0.779 13.621 -9.502 1.00 93.50 82 PHE A C 1
ATOM 650 O O . PHE A 1 82 ? 0.286 14.150 -8.509 1.00 93.50 82 PHE A O 1
ATOM 657 N N . MET A 1 83 ? 1.520 12.513 -9.422 1.00 93.50 83 MET A N 1
ATOM 658 C CA . MET A 1 83 ? 1.748 11.790 -8.169 1.00 93.50 83 MET A CA 1
ATOM 659 C C . MET A 1 83 ? 2.470 12.641 -7.126 1.00 93.50 83 MET A C 1
ATOM 661 O O . MET A 1 83 ? 2.069 12.635 -5.966 1.00 93.50 83 MET A O 1
ATOM 665 N N . ILE A 1 84 ? 3.483 13.417 -7.520 1.00 95.31 84 ILE A N 1
ATOM 666 C CA . ILE A 1 84 ? 4.180 14.340 -6.612 1.00 95.31 84 ILE A CA 1
ATOM 667 C C . ILE A 1 84 ? 3.191 15.364 -6.042 1.00 95.31 84 ILE A C 1
ATOM 669 O O . ILE A 1 84 ? 3.086 15.503 -4.823 1.00 95.31 84 ILE A O 1
ATOM 673 N N . CYS A 1 85 ? 2.423 16.040 -6.901 1.00 96.88 85 CYS A N 1
ATOM 674 C CA . CYS A 1 85 ? 1.438 17.036 -6.480 1.00 96.88 85 CYS A CA 1
ATOM 675 C C . CYS A 1 85 ? 0.362 16.430 -5.567 1.00 96.88 85 CYS A C 1
ATOM 677 O O . CYS A 1 85 ? 0.022 17.015 -4.536 1.00 96.88 85 CYS A O 1
ATOM 679 N N . THR A 1 86 ? -0.153 15.247 -5.907 1.00 95.62 86 THR A N 1
ATOM 680 C CA . THR A 1 86 ? -1.162 14.562 -5.095 1.00 95.62 86 THR A CA 1
ATOM 681 C C . THR A 1 86 ? -0.594 14.105 -3.753 1.00 95.62 86 THR A C 1
ATOM 683 O O . THR A 1 86 ? -1.248 14.310 -2.734 1.00 95.62 86 THR A O 1
ATOM 686 N N . CYS A 1 87 ? 0.632 13.574 -3.703 1.00 96.38 87 CYS A N 1
ATOM 687 C CA . CYS A 1 87 ? 1.299 13.219 -2.448 1.00 96.38 87 CYS A CA 1
ATOM 688 C C . CYS A 1 87 ? 1.495 14.438 -1.541 1.00 96.38 87 CYS A C 1
ATOM 690 O O . CYS A 1 87 ? 1.237 14.342 -0.344 1.00 96.38 87 CYS A O 1
ATOM 692 N N . VAL A 1 88 ? 1.879 15.597 -2.090 1.00 97.19 88 VAL A N 1
ATOM 693 C CA . VAL A 1 88 ? 1.976 16.850 -1.318 1.00 97.19 88 VAL A CA 1
ATOM 694 C C . VAL A 1 88 ? 0.615 17.235 -0.732 1.00 97.19 88 VAL A C 1
ATOM 696 O O . VAL A 1 88 ? 0.519 17.516 0.463 1.00 97.19 88 VAL A O 1
ATOM 699 N N . GLY A 1 89 ? -0.448 17.188 -1.540 1.00 96.81 89 GLY A N 1
ATOM 700 C CA . GLY A 1 89 ? -1.809 17.477 -1.083 1.00 96.81 89 GLY A CA 1
ATOM 701 C C . GLY A 1 89 ? -2.284 16.519 0.014 1.00 96.81 89 GLY A C 1
ATOM 702 O O . GLY A 1 89 ? -2.751 16.958 1.062 1.00 96.81 89 GLY A O 1
ATOM 703 N N . ILE A 1 90 ? -2.110 15.211 -0.183 1.00 96.25 90 ILE A N 1
ATOM 704 C CA . ILE A 1 90 ? -2.514 14.181 0.784 1.00 96.25 90 ILE A CA 1
ATOM 705 C C . ILE A 1 90 ? -1.687 14.276 2.071 1.00 96.25 90 ILE A C 1
ATOM 707 O O . ILE A 1 90 ? -2.250 14.175 3.160 1.00 96.25 90 ILE A O 1
ATOM 711 N N . ALA A 1 91 ? -0.376 14.513 1.982 1.00 96.62 91 ALA A N 1
ATOM 712 C CA . ALA A 1 91 ? 0.470 14.721 3.154 1.00 96.62 91 ALA A CA 1
ATOM 713 C C . ALA A 1 91 ? 0.006 15.943 3.960 1.00 96.62 91 ALA A C 1
ATOM 715 O O . ALA A 1 91 ? -0.165 15.853 5.176 1.00 96.62 91 ALA A O 1
ATOM 716 N N . ALA A 1 92 ? -0.293 17.060 3.288 1.00 96.69 92 ALA A N 1
ATOM 717 C CA . ALA A 1 92 ? -0.870 18.233 3.936 1.00 96.69 92 ALA A CA 1
ATOM 718 C C . ALA A 1 92 ? -2.215 17.907 4.606 1.00 96.69 92 ALA A C 1
ATOM 720 O O . ALA A 1 92 ? -2.460 18.341 5.736 1.00 96.69 92 ALA A O 1
ATOM 721 N N . CYS A 1 93 ? -3.067 17.095 3.970 1.00 95.62 93 CYS A N 1
ATOM 722 C CA . CYS A 1 93 ? -4.304 16.618 4.585 1.00 95.62 93 CYS A CA 1
ATOM 723 C C . CYS A 1 93 ? -4.038 15.784 5.845 1.00 95.62 93 CYS A C 1
ATOM 725 O O . CYS A 1 93 ? -4.687 16.023 6.858 1.00 95.62 93 CYS A O 1
ATOM 727 N N . TRP A 1 94 ? -3.063 14.873 5.839 1.00 95.62 94 TRP A N 1
ATOM 728 C CA . TRP A 1 94 ? -2.711 14.091 7.029 1.00 95.62 94 TRP A CA 1
ATOM 729 C C . TRP A 1 94 ? -2.282 14.979 8.203 1.00 95.62 94 TRP A C 1
ATOM 731 O O . TRP A 1 94 ? -2.748 14.782 9.331 1.00 95.62 94 TRP A O 1
ATOM 741 N N . PHE A 1 95 ? -1.471 16.008 7.953 1.00 94.94 95 PHE A N 1
ATOM 742 C CA . PHE A 1 95 ? -0.998 16.905 9.012 1.00 94.94 95 PHE A CA 1
ATOM 743 C C . PHE A 1 95 ? -2.048 17.914 9.486 1.00 94.94 95 PHE A C 1
ATOM 745 O O . PHE A 1 95 ? -2.059 18.263 10.663 1.00 94.94 95 PHE A O 1
ATOM 752 N N . THR A 1 96 ? -2.977 18.340 8.626 1.00 94.06 96 THR A N 1
ATOM 753 C CA . THR A 1 96 ? -3.918 19.430 8.956 1.00 94.06 96 THR A CA 1
ATOM 754 C C . THR A 1 96 ? -5.346 18.966 9.241 1.00 94.06 96 THR A C 1
ATOM 756 O O . THR A 1 96 ? -5.984 19.497 10.146 1.00 94.06 96 THR A O 1
ATOM 759 N N . GLN A 1 97 ? -5.852 17.947 8.543 1.00 92.56 97 GLN A N 1
ATOM 760 C CA . GLN A 1 97 ? -7.263 17.548 8.584 1.00 92.56 97 GLN A CA 1
ATOM 761 C C . GLN A 1 97 ? -7.542 16.431 9.595 1.00 92.56 97 GLN A C 1
ATOM 763 O O . GLN A 1 97 ? -6.698 15.559 9.777 1.00 92.56 97 GLN A O 1
ATOM 768 N N . PRO A 1 98 ? -8.731 16.389 10.229 1.00 89.38 98 PRO A N 1
ATOM 769 C CA . PRO A 1 98 ? -9.119 15.300 11.126 1.00 89.38 98 PRO A CA 1
ATOM 770 C C . PRO A 1 98 ? -8.908 13.911 10.511 1.00 89.38 98 PRO A C 1
ATOM 772 O O . PRO A 1 98 ? -8.969 13.745 9.294 1.00 89.38 98 PRO A O 1
ATOM 775 N N . PHE A 1 99 ? -8.704 12.900 11.363 1.00 88.88 99 PHE A N 1
ATOM 776 C CA . PHE A 1 99 ? -8.496 11.532 10.889 1.00 88.88 99 PHE A CA 1
ATOM 777 C C . PHE A 1 99 ? -9.669 11.089 9.990 1.00 88.88 99 PHE A C 1
ATOM 779 O O . PHE A 1 99 ? -10.834 11.242 10.390 1.00 88.88 99 PHE A O 1
ATOM 786 N N . PRO A 1 100 ? -9.389 10.576 8.779 1.00 88.94 100 PRO A N 1
ATOM 787 C CA . PRO A 1 100 ? -10.424 10.274 7.805 1.00 88.94 100 PRO A CA 1
ATOM 788 C C . PRO A 1 100 ? -11.363 9.174 8.308 1.00 88.94 100 PRO A C 1
ATOM 790 O O . PRO A 1 100 ? -10.956 8.254 9.008 1.00 88.94 100 PRO A O 1
ATOM 793 N N . GLY A 1 101 ? -12.641 9.268 7.929 1.00 89.56 101 GLY A N 1
ATOM 794 C CA . GLY A 1 101 ? -13.583 8.153 8.080 1.00 89.56 101 GLY A CA 1
ATOM 795 C C . GLY A 1 101 ? -13.405 7.100 6.983 1.00 89.56 101 GLY A C 1
ATOM 796 O O . GLY A 1 101 ? -12.470 7.168 6.177 1.00 89.56 101 GLY A O 1
ATOM 797 N N . ARG A 1 102 ? -14.368 6.177 6.873 1.00 90.88 102 ARG A N 1
ATOM 798 C CA . ARG A 1 102 ? -14.331 5.060 5.903 1.00 90.88 102 ARG A CA 1
ATOM 799 C C . ARG A 1 102 ? -13.927 5.475 4.486 1.00 90.88 102 ARG A C 1
ATOM 801 O O . ARG A 1 102 ? -13.047 4.871 3.884 1.00 90.88 102 ARG A O 1
ATOM 808 N N . ARG A 1 103 ? -14.573 6.509 3.937 1.00 91.75 103 ARG A N 1
ATOM 809 C CA . ARG A 1 103 ? -14.354 6.936 2.543 1.00 91.75 103 ARG A CA 1
ATOM 810 C C . ARG A 1 103 ? -12.929 7.434 2.302 1.00 91.75 103 ARG A C 1
ATOM 812 O O . ARG A 1 103 ? -12.354 7.095 1.278 1.00 91.75 103 ARG A O 1
ATOM 819 N N . GLY A 1 104 ? -12.362 8.197 3.238 1.00 92.88 104 GLY A N 1
ATOM 820 C CA . GLY A 1 104 ? -11.013 8.750 3.091 1.00 92.88 104 GLY A CA 1
ATOM 821 C C . GLY A 1 104 ? -9.933 7.673 3.176 1.00 92.88 104 GLY A C 1
ATOM 822 O O . GLY A 1 104 ? -9.019 7.671 2.359 1.00 92.88 104 GLY A O 1
ATOM 823 N N . LEU A 1 105 ? -10.084 6.710 4.091 1.00 94.25 105 LEU A N 1
ATOM 824 C CA . LEU A 1 105 ? -9.165 5.572 4.203 1.00 94.25 105 LEU A CA 1
ATOM 825 C C . LEU A 1 105 ? -9.187 4.697 2.945 1.00 94.25 105 LEU A C 1
ATOM 827 O O . LEU A 1 105 ? -8.135 4.357 2.411 1.00 94.25 105 LEU A O 1
ATOM 831 N N . LEU A 1 106 ? -10.379 4.377 2.433 1.00 95.38 106 LEU A N 1
ATOM 832 C CA . LEU A 1 106 ? -10.508 3.587 1.207 1.00 95.38 106 LEU A C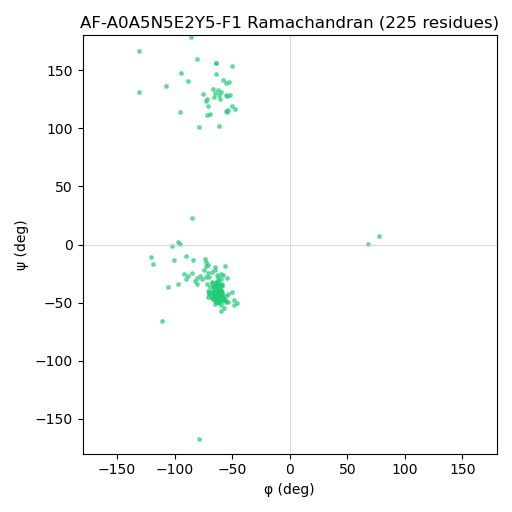A 1
ATOM 833 C C . LEU A 1 106 ? -9.969 4.337 -0.017 1.00 95.38 106 LEU A C 1
ATOM 835 O O . LEU A 1 106 ? -9.272 3.738 -0.829 1.00 95.38 106 LEU A O 1
ATOM 839 N N . ALA A 1 107 ? -10.253 5.637 -0.140 1.00 95.62 107 ALA A N 1
ATOM 840 C CA . ALA A 1 107 ? -9.735 6.456 -1.233 1.00 95.62 107 ALA A CA 1
ATOM 841 C C . ALA A 1 107 ? -8.203 6.541 -1.206 1.00 95.62 107 ALA A C 1
ATOM 843 O O . ALA A 1 107 ? -7.573 6.394 -2.249 1.00 95.62 107 ALA A O 1
ATOM 844 N N . PHE A 1 108 ? -7.606 6.716 -0.022 1.00 94.81 108 PHE A N 1
ATOM 845 C CA . PHE A 1 108 ? -6.154 6.707 0.140 1.00 94.81 108 PHE A CA 1
ATOM 846 C C . PHE A 1 108 ? -5.545 5.355 -0.242 1.00 94.81 108 PHE A C 1
ATOM 848 O O . PHE A 1 108 ? -4.579 5.324 -0.996 1.00 94.81 108 PHE A O 1
ATOM 855 N N . GLY A 1 109 ? -6.133 4.244 0.214 1.00 95.75 109 GLY A N 1
ATOM 856 C CA . GLY A 1 109 ? -5.666 2.906 -0.146 1.00 95.75 109 GLY A CA 1
ATOM 857 C C . GLY A 1 109 ? -5.734 2.640 -1.655 1.00 95.75 109 GLY A C 1
ATOM 858 O O . GLY A 1 109 ? -4.766 2.161 -2.233 1.00 95.75 109 GLY A O 1
ATOM 859 N N . ILE A 1 110 ? -6.838 3.020 -2.311 1.00 96.94 110 ILE A N 1
ATOM 860 C CA . ILE A 1 110 ? -6.989 2.905 -3.774 1.00 96.94 110 ILE A CA 1
ATOM 861 C C . ILE A 1 110 ? -5.954 3.771 -4.496 1.00 96.94 110 ILE A C 1
ATOM 863 O O . ILE A 1 110 ? -5.307 3.308 -5.431 1.00 96.94 110 ILE A O 1
ATOM 867 N N . PHE A 1 111 ? -5.785 5.023 -4.064 1.00 95.31 111 PHE A N 1
ATOM 868 C CA . PHE A 1 111 ? -4.780 5.922 -4.624 1.00 95.31 111 PHE A CA 1
ATOM 869 C C . PHE A 1 111 ? -3.371 5.328 -4.506 1.00 95.31 111 PHE A C 1
ATOM 871 O O . PHE A 1 111 ? -2.639 5.315 -5.493 1.00 95.31 111 PHE A O 1
ATOM 878 N N . ALA A 1 112 ? -3.014 4.803 -3.331 1.00 94.81 112 ALA A N 1
ATOM 879 C CA . ALA A 1 112 ? -1.717 4.183 -3.096 1.00 94.81 112 ALA A CA 1
ATOM 880 C C . ALA A 1 112 ? -1.507 2.967 -4.012 1.00 94.81 112 ALA A C 1
ATOM 882 O O . ALA A 1 112 ? -0.507 2.912 -4.721 1.00 94.81 112 ALA A O 1
ATOM 883 N N . ASP A 1 113 ? -2.460 2.036 -4.070 1.00 96.31 113 ASP A N 1
ATOM 884 C CA . ASP A 1 113 ? -2.323 0.812 -4.869 1.00 96.31 113 ASP A CA 1
ATOM 885 C C . ASP A 1 113 ? -2.250 1.073 -6.375 1.00 96.31 113 ASP A C 1
ATOM 887 O O . ASP A 1 113 ? -1.431 0.462 -7.069 1.00 96.31 113 ASP A O 1
ATOM 891 N N . LEU A 1 114 ? -3.071 1.994 -6.887 1.00 96.12 114 LEU A N 1
ATOM 892 C CA . LEU A 1 114 ? -3.038 2.377 -8.298 1.00 96.12 114 LEU A CA 1
ATOM 893 C C . LEU A 1 114 ? -1.779 3.182 -8.632 1.00 96.12 114 LEU A C 1
ATOM 895 O O . LEU A 1 114 ? -1.170 2.961 -9.679 1.00 96.12 114 LEU A O 1
ATOM 899 N N . GLY A 1 115 ? -1.370 4.090 -7.744 1.00 92.81 115 GLY A N 1
ATOM 900 C CA . GLY A 1 115 ? -0.169 4.899 -7.916 1.00 92.81 115 GLY A CA 1
ATOM 901 C C . GLY A 1 115 ? 1.098 4.051 -7.936 1.00 92.81 115 GLY A C 1
ATOM 902 O O . GLY A 1 115 ? 1.923 4.215 -8.834 1.00 92.81 115 GLY A O 1
ATOM 903 N N . ILE A 1 116 ? 1.223 3.095 -7.010 1.00 94.19 116 ILE A N 1
ATOM 904 C CA . ILE A 1 116 ? 2.348 2.151 -6.974 1.00 94.19 116 ILE A CA 1
ATOM 905 C C . ILE A 1 116 ? 2.338 1.278 -8.227 1.00 94.19 116 ILE A C 1
ATOM 907 O O . ILE A 1 116 ? 3.372 1.173 -8.881 1.00 94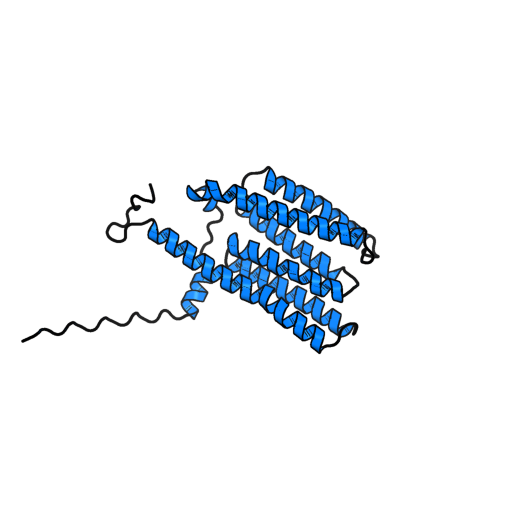.19 116 ILE A O 1
ATOM 911 N N . ALA A 1 117 ? 1.187 0.704 -8.602 1.00 95.94 117 ALA A N 1
ATOM 912 C CA . ALA A 1 117 ? 1.083 -0.137 -9.793 1.00 95.94 117 ALA A CA 1
ATOM 913 C C . ALA A 1 117 ? 1.516 0.608 -11.062 1.00 95.94 117 ALA A C 1
ATOM 915 O O . ALA A 1 117 ? 2.344 0.111 -11.824 1.00 95.94 117 ALA A O 1
ATOM 916 N N . ALA A 1 118 ? 1.019 1.829 -11.256 1.00 91.69 118 ALA A N 1
ATOM 917 C CA . ALA A 1 118 ? 1.418 2.654 -12.385 1.00 91.69 118 ALA A CA 1
ATOM 918 C C . ALA A 1 118 ? 2.919 2.992 -12.332 1.00 91.69 118 ALA A C 1
ATOM 920 O O . ALA A 1 118 ? 3.609 2.889 -13.344 1.00 91.69 118 ALA A O 1
ATOM 921 N N . ALA A 1 119 ? 3.446 3.329 -11.151 1.00 88.75 119 ALA A N 1
ATOM 922 C CA . ALA A 1 119 ? 4.850 3.676 -10.975 1.00 88.75 119 ALA A CA 1
ATOM 923 C C . ALA A 1 119 ? 5.808 2.507 -11.243 1.00 88.75 119 ALA A C 1
ATOM 925 O O . ALA A 1 119 ? 6.891 2.750 -11.762 1.00 88.75 119 ALA A O 1
ATOM 926 N N . VAL A 1 120 ? 5.465 1.264 -10.894 1.00 91.88 120 VAL A N 1
ATOM 927 C CA . VAL A 1 120 ? 6.346 0.107 -11.152 1.00 91.88 120 VAL A CA 1
ATOM 928 C C . VAL A 1 120 ? 6.219 -0.419 -12.580 1.00 91.88 120 VAL A C 1
ATOM 930 O O . VAL A 1 120 ? 7.206 -0.885 -13.136 1.00 91.88 120 VAL A O 1
ATOM 933 N N . LEU A 1 121 ? 5.041 -0.311 -13.201 1.00 91.25 121 LEU A N 1
ATOM 934 C CA . LEU A 1 121 ? 4.826 -0.787 -14.572 1.00 91.25 121 LEU A CA 1
ATOM 935 C C . LEU A 1 121 ? 5.393 0.157 -15.639 1.00 91.25 121 LEU A C 1
ATOM 937 O O . LEU A 1 121 ? 5.736 -0.301 -16.726 1.00 91.25 121 LEU A O 1
ATOM 941 N N . LEU A 1 122 ? 5.486 1.458 -15.345 1.00 86.62 122 LEU A N 1
ATOM 942 C CA . LEU A 1 122 ? 6.004 2.468 -16.276 1.00 86.62 122 LEU A CA 1
ATOM 943 C C . LEU A 1 122 ? 7.514 2.698 -16.175 1.00 86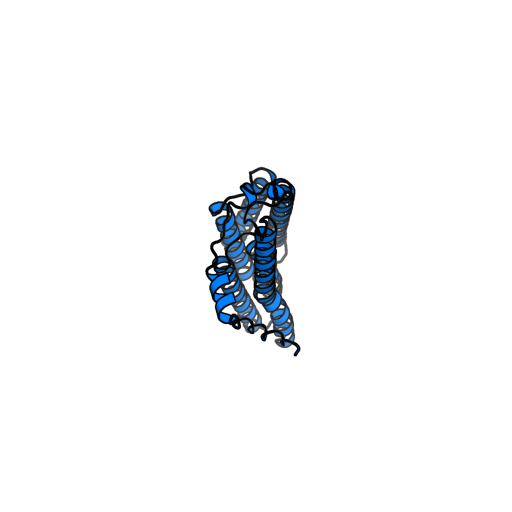.62 122 LEU A C 1
ATOM 945 O O . LEU A 1 122 ? 8.065 3.402 -17.021 1.00 86.62 122 LEU A O 1
ATOM 949 N N . VAL A 1 123 ? 8.178 2.146 -15.157 1.00 84.12 123 VAL A N 1
ATOM 950 C CA . VAL A 1 123 ? 9.639 2.212 -15.047 1.00 84.12 123 VAL A CA 1
ATOM 951 C C . VAL A 1 123 ? 10.248 1.276 -16.096 1.00 84.12 123 VAL A C 1
ATOM 953 O O . VAL A 1 123 ? 9.926 0.086 -16.078 1.00 84.12 123 VAL A O 1
ATOM 956 N N . PRO A 1 124 ? 11.116 1.784 -16.994 1.00 81.50 124 PRO A N 1
ATOM 957 C CA . PRO A 1 124 ? 11.762 0.949 -18.003 1.00 81.50 124 PRO A CA 1
ATOM 958 C C . PRO A 1 124 ? 12.720 -0.077 -17.390 1.00 81.50 124 PRO A C 1
ATOM 960 O O . PRO A 1 124 ? 12.686 -1.236 -17.778 1.00 81.50 124 PRO A O 1
ATOM 963 N N . ASP A 1 125 ? 13.531 0.329 -16.406 1.00 86.56 125 ASP A N 1
ATOM 964 C CA . ASP A 1 125 ? 14.468 -0.575 -15.733 1.00 86.56 125 ASP A CA 1
ATOM 965 C C . ASP A 1 125 ? 13.739 -1.565 -14.813 1.00 86.56 125 ASP A C 1
ATOM 967 O O . ASP A 1 125 ? 13.196 -1.212 -13.756 1.00 86.56 125 ASP A O 1
ATOM 971 N N . ARG A 1 126 ? 13.758 -2.846 -15.184 1.00 88.31 126 ARG A N 1
ATOM 972 C CA . ARG A 1 126 ? 13.057 -3.887 -14.427 1.00 88.31 126 ARG A CA 1
ATOM 973 C C . ARG A 1 126 ? 13.693 -4.179 -13.089 1.00 88.31 126 ARG A C 1
ATOM 975 O O . ARG A 1 126 ? 12.972 -4.535 -12.156 1.00 88.31 126 ARG A O 1
ATOM 982 N N . SER A 1 127 ? 15.000 -3.976 -12.944 1.00 86.50 127 SER A N 1
ATOM 983 C CA . SER A 1 127 ? 15.645 -4.130 -11.643 1.00 86.50 127 SER A CA 1
ATOM 984 C C . SER A 1 127 ? 15.061 -3.121 -10.646 1.00 86.50 127 SER A C 1
ATOM 986 O O . SER A 1 127 ? 14.552 -3.514 -9.590 1.00 86.50 127 SER A O 1
ATOM 988 N N . SER A 1 128 ? 14.982 -1.844 -11.022 1.00 87.62 128 SER A N 1
ATOM 989 C CA . SER A 1 128 ? 14.337 -0.793 -10.228 1.00 87.62 128 SER A CA 1
ATOM 990 C C . SER A 1 128 ? 12.835 -1.010 -10.047 1.00 87.62 128 SER A C 1
ATOM 992 O O . SER A 1 128 ? 12.298 -0.712 -8.976 1.00 87.62 128 SER A O 1
ATOM 994 N N . ALA A 1 129 ? 12.136 -1.558 -11.046 1.00 90.69 129 ALA A N 1
ATOM 995 C CA . ALA A 1 129 ? 10.717 -1.896 -10.926 1.00 90.69 129 ALA A CA 1
ATOM 996 C C . ALA A 1 129 ? 10.468 -3.001 -9.881 1.00 90.69 129 ALA A C 1
ATOM 998 O O . ALA A 1 129 ? 9.568 -2.859 -9.048 1.00 90.69 129 ALA A O 1
ATOM 999 N N . THR A 1 130 ? 11.285 -4.068 -9.864 1.00 92.38 130 THR A N 1
ATOM 1000 C CA . THR A 1 130 ? 11.185 -5.133 -8.844 1.00 92.38 130 THR A CA 1
ATOM 1001 C C . THR A 1 130 ? 11.436 -4.592 -7.438 1.00 92.38 130 THR A C 1
ATOM 1003 O O . THR A 1 130 ? 10.693 -4.924 -6.516 1.00 92.38 130 THR A O 1
ATOM 1006 N N . PHE A 1 131 ? 12.414 -3.694 -7.272 1.00 90.69 131 PHE A N 1
ATOM 1007 C CA . PHE A 1 131 ? 12.641 -3.010 -5.999 1.00 90.69 131 PHE A CA 1
ATOM 1008 C C . PHE A 1 131 ? 11.452 -2.119 -5.614 1.00 90.69 131 PHE A C 1
ATOM 1010 O O . PHE A 1 131 ? 11.005 -2.141 -4.469 1.00 90.69 131 PHE A O 1
ATOM 1017 N N . GLY A 1 132 ? 10.881 -1.385 -6.571 1.00 91.00 132 GLY A N 1
ATOM 1018 C CA . GLY A 1 132 ? 9.714 -0.528 -6.353 1.00 91.00 132 GLY A CA 1
ATOM 1019 C C . GLY A 1 132 ? 8.473 -1.273 -5.852 1.00 91.00 132 GLY A C 1
ATOM 1020 O O . GLY A 1 132 ? 7.661 -0.689 -5.138 1.00 91.00 132 GLY A O 1
ATOM 1021 N N . CYS A 1 133 ? 8.346 -2.571 -6.141 1.00 95.19 133 CYS A N 1
ATOM 1022 C CA . CYS A 1 133 ? 7.247 -3.395 -5.636 1.00 95.19 133 CYS A CA 1
ATOM 1023 C C . CYS A 1 133 ? 7.272 -3.558 -4.102 1.00 95.19 133 CYS A C 1
ATOM 1025 O O . CYS A 1 133 ? 6.230 -3.825 -3.508 1.00 95.19 133 CYS A O 1
ATOM 1027 N N . THR A 1 134 ? 8.411 -3.325 -3.433 1.00 94.19 134 THR A N 1
ATOM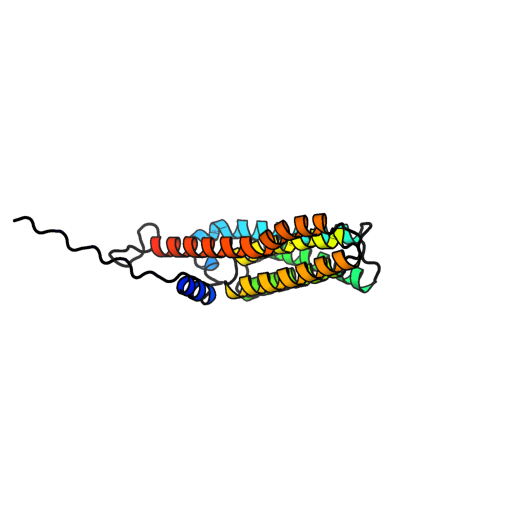 1028 C CA . THR A 1 134 ? 8.502 -3.329 -1.954 1.00 94.19 134 THR A CA 1
ATOM 1029 C C . THR A 1 134 ? 7.555 -2.326 -1.296 1.00 94.19 134 THR A C 1
ATOM 1031 O O . THR A 1 134 ? 7.098 -2.547 -0.176 1.00 94.19 134 THR A O 1
ATOM 1034 N N . VAL A 1 135 ? 7.189 -1.256 -2.007 1.00 93.69 135 VAL A N 1
ATOM 1035 C CA . VAL A 1 135 ? 6.260 -0.234 -1.515 1.00 93.69 135 VAL A CA 1
ATOM 1036 C C . VAL A 1 135 ? 4.862 -0.813 -1.258 1.00 93.69 135 VAL A C 1
ATOM 1038 O O . VAL A 1 135 ? 4.171 -0.344 -0.356 1.00 93.69 135 VAL A O 1
ATOM 1041 N N . PHE A 1 136 ? 4.462 -1.893 -1.945 1.00 96.44 136 PHE A N 1
ATOM 1042 C CA . PHE A 1 136 ? 3.209 -2.582 -1.625 1.00 96.44 136 PHE A CA 1
ATOM 1043 C C . PHE A 1 136 ? 3.194 -3.150 -0.203 1.00 96.44 136 PHE A C 1
ATOM 1045 O O . PHE A 1 136 ? 2.151 -3.102 0.436 1.00 96.44 136 PHE A O 1
ATOM 1052 N N . ALA A 1 137 ? 4.326 -3.603 0.346 1.00 95.25 137 ALA A N 1
ATOM 1053 C CA . ALA A 1 137 ? 4.380 -4.073 1.735 1.00 95.25 137 ALA A CA 1
ATOM 1054 C C . ALA A 1 137 ? 4.102 -2.935 2.738 1.00 95.25 137 ALA A C 1
ATOM 1056 O O . ALA A 1 137 ? 3.461 -3.131 3.775 1.00 95.25 137 ALA A O 1
ATOM 1057 N N . VAL A 1 138 ? 4.525 -1.712 2.402 1.00 92.81 138 VAL A N 1
ATOM 1058 C CA . VAL A 1 138 ? 4.229 -0.511 3.193 1.00 92.81 138 VAL A CA 1
ATOM 1059 C C . VAL A 1 138 ? 2.729 -0.207 3.162 1.00 92.81 138 VAL A C 1
ATOM 1061 O O . VAL A 1 138 ? 2.111 -0.020 4.211 1.00 92.81 138 VAL A O 1
ATOM 1064 N N . THR A 1 139 ? 2.108 -0.240 1.982 1.00 94.44 139 THR A N 1
ATOM 1065 C CA . THR A 1 139 ? 0.649 -0.091 1.847 1.00 94.44 139 THR A CA 1
ATOM 1066 C C . THR A 1 139 ? -0.110 -1.238 2.524 1.00 94.44 139 THR A C 1
ATOM 1068 O O . THR A 1 139 ? -1.156 -1.009 3.131 1.00 94.44 139 THR A O 1
ATOM 1071 N N . GLY A 1 140 ? 0.454 -2.445 2.545 1.00 95.50 140 GLY A N 1
ATOM 1072 C CA . GLY A 1 140 ? -0.061 -3.588 3.296 1.00 95.50 140 GLY A CA 1
ATOM 1073 C C . GLY A 1 140 ? -0.083 -3.349 4.806 1.00 95.50 140 GLY A C 1
ATOM 1074 O O . GLY A 1 140 ? -0.986 -3.823 5.494 1.00 95.50 140 GLY A O 1
ATOM 1075 N N . THR A 1 141 ? 0.837 -2.538 5.335 1.00 93.94 141 THR A N 1
ATOM 1076 C CA . THR A 1 141 ? 0.818 -2.115 6.747 1.00 93.94 141 THR A CA 1
ATOM 1077 C C . THR A 1 141 ? -0.340 -1.155 7.016 1.00 93.94 141 THR A C 1
ATOM 1079 O O . THR A 1 141 ? -1.059 -1.308 8.002 1.00 93.94 141 THR A O 1
ATOM 1082 N N . PHE A 1 142 ? -0.596 -0.206 6.111 1.00 94.25 142 PHE A N 1
ATOM 1083 C CA . PHE A 1 142 ? -1.804 0.624 6.179 1.00 94.25 142 PHE A CA 1
ATOM 1084 C C . PHE A 1 142 ? -3.073 -0.243 6.146 1.00 94.25 142 PHE A C 1
ATOM 1086 O O . PHE A 1 142 ? -3.966 -0.079 6.981 1.00 94.25 142 PHE A O 1
ATOM 1093 N N . ALA A 1 143 ? -3.120 -1.208 5.226 1.00 95.06 143 ALA A N 1
ATOM 1094 C CA . ALA A 1 143 ? -4.227 -2.142 5.086 1.00 95.06 143 ALA A CA 1
ATOM 1095 C C . ALA A 1 143 ? -4.452 -2.964 6.372 1.00 95.06 143 ALA A C 1
ATOM 1097 O O . ALA A 1 143 ? -5.575 -3.170 6.822 1.00 95.06 143 ALA A O 1
ATOM 1098 N N . THR A 1 144 ? -3.359 -3.384 7.002 1.00 94.50 144 THR A N 1
ATOM 1099 C CA . THR A 1 144 ? -3.358 -4.157 8.247 1.00 94.50 144 THR A CA 1
ATOM 1100 C C . THR A 1 144 ? -3.989 -3.394 9.418 1.00 94.50 144 THR A C 1
ATOM 1102 O O . THR A 1 144 ? -4.613 -3.981 10.299 1.00 94.50 144 THR A O 1
ATOM 1105 N N . LEU A 1 145 ? -3.820 -2.075 9.456 1.00 91.06 145 LEU A N 1
ATOM 1106 C CA . LEU A 1 145 ? -4.200 -1.284 10.623 1.00 91.06 145 LEU A CA 1
ATOM 1107 C C . LEU A 1 145 ? -5.583 -0.641 10.488 1.00 91.06 145 LEU A C 1
ATOM 1109 O O . LEU A 1 145 ? -6.284 -0.481 11.489 1.00 91.06 145 LEU A O 1
ATOM 1113 N N . PHE A 1 146 ? -5.979 -0.250 9.273 1.00 91.31 146 PHE A N 1
ATOM 1114 C CA . PHE A 1 146 ? -7.058 0.728 9.103 1.00 91.31 146 PHE A CA 1
ATOM 1115 C C . PHE A 1 146 ? -8.278 0.248 8.316 1.00 91.31 146 PHE A C 1
ATOM 1117 O O . PHE A 1 146 ? -9.306 0.930 8.330 1.00 91.31 146 PHE A O 1
ATOM 1124 N N . VAL A 1 147 ? -8.226 -0.905 7.651 1.00 93.50 147 VAL A N 1
ATOM 1125 C CA . VAL A 1 147 ? -9.315 -1.376 6.776 1.00 93.50 147 VAL A CA 1
ATOM 1126 C C . VAL A 1 147 ? -9.705 -2.821 7.080 1.00 93.50 147 VAL A C 1
ATOM 1128 O O . VAL A 1 147 ? -9.017 -3.527 7.801 1.00 93.50 147 VAL A O 1
ATOM 1131 N N . SER A 1 148 ? -10.849 -3.252 6.543 1.00 94.69 148 SER A N 1
ATOM 1132 C CA . SER A 1 148 ? -11.384 -4.605 6.742 1.00 94.69 148 SER A CA 1
ATOM 1133 C C . SER A 1 148 ? -10.495 -5.706 6.150 1.00 94.69 148 SER A C 1
ATOM 1135 O O . SER A 1 148 ? -9.867 -5.483 5.111 1.00 94.69 148 SER A O 1
ATOM 1137 N N . ALA A 1 149 ? -10.615 -6.932 6.677 1.00 95.12 149 ALA A N 1
ATOM 1138 C CA . ALA A 1 149 ? -9.987 -8.140 6.128 1.00 95.12 149 ALA A CA 1
ATOM 1139 C C . ALA A 1 149 ? -10.245 -8.327 4.620 1.00 95.12 149 ALA A C 1
ATOM 1141 O O . ALA A 1 149 ? -9.334 -8.638 3.860 1.00 95.12 149 ALA A O 1
ATOM 1142 N N . ARG A 1 150 ? -11.471 -8.059 4.149 1.00 95.50 150 ARG A N 1
ATOM 1143 C CA . ARG A 1 150 ? -11.819 -8.150 2.718 1.00 95.50 150 ARG A CA 1
ATOM 1144 C C . ARG A 1 150 ? -10.995 -7.202 1.849 1.00 95.50 150 ARG A C 1
ATOM 1146 O O . ARG A 1 150 ? -10.581 -7.567 0.753 1.00 95.50 150 ARG A O 1
ATOM 1153 N N . TRP A 1 151 ? -10.774 -5.983 2.337 1.00 96.44 151 TRP A N 1
ATOM 1154 C CA . TRP A 1 151 ? -9.962 -4.990 1.637 1.00 96.44 151 TRP A CA 1
ATOM 1155 C C . TRP A 1 151 ? -8.490 -5.389 1.653 1.00 96.44 151 TRP A C 1
ATOM 1157 O O . TRP A 1 151 ? -7.841 -5.327 0.618 1.00 96.44 151 TRP A O 1
ATOM 1167 N N . LEU A 1 152 ? -7.985 -5.865 2.795 1.00 97.00 152 LEU A N 1
ATOM 1168 C CA . LEU A 1 152 ? -6.630 -6.403 2.901 1.00 97.00 152 LEU A CA 1
ATOM 1169 C C . LEU A 1 152 ? -6.386 -7.520 1.883 1.00 97.00 152 LEU A C 1
ATOM 1171 O O . LEU A 1 152 ? -5.394 -7.485 1.168 1.00 97.00 152 LEU A O 1
ATOM 1175 N N . VAL A 1 153 ? -7.301 -8.488 1.783 1.00 97.50 153 VAL A N 1
ATOM 1176 C CA . VAL A 1 153 ? -7.192 -9.579 0.804 1.00 97.50 153 VAL A CA 1
ATOM 1177 C C . VAL A 1 153 ? -7.209 -9.032 -0.624 1.00 97.50 153 VAL A C 1
ATOM 1179 O O . VAL A 1 153 ? -6.400 -9.463 -1.439 1.00 97.50 153 VAL A O 1
ATOM 1182 N N . ALA A 1 154 ? -8.066 -8.052 -0.929 1.00 98.00 154 ALA A N 1
ATOM 1183 C CA . ALA A 1 154 ? -8.074 -7.407 -2.242 1.00 98.00 154 ALA A CA 1
ATOM 1184 C C . ALA A 1 154 ? -6.734 -6.717 -2.559 1.00 98.00 154 ALA A C 1
ATOM 1186 O O . ALA A 1 154 ? -6.204 -6.894 -3.655 1.00 98.00 154 ALA A O 1
ATOM 1187 N N . HIS A 1 155 ? -6.156 -6.004 -1.590 1.00 97.81 155 HIS A N 1
ATOM 1188 C CA . HIS A 1 155 ? -4.828 -5.402 -1.695 1.00 97.81 155 HIS A CA 1
ATOM 1189 C C . HIS A 1 155 ? -3.732 -6.453 -1.913 1.00 97.81 155 HIS A C 1
ATOM 1191 O O . HIS A 1 155 ? -2.895 -6.295 -2.798 1.00 97.81 155 HIS A O 1
ATOM 1197 N N . VAL A 1 156 ? -3.747 -7.554 -1.155 1.00 98.12 156 VAL A N 1
ATOM 1198 C CA . VAL A 1 156 ? -2.787 -8.659 -1.308 1.00 98.12 156 VAL A CA 1
ATOM 1199 C C . VAL A 1 156 ? -2.891 -9.283 -2.699 1.00 98.12 156 VAL A C 1
ATOM 1201 O O . VAL A 1 156 ? -1.874 -9.482 -3.359 1.00 98.12 156 VAL A O 1
ATOM 1204 N N . VAL A 1 157 ? -4.103 -9.548 -3.191 1.00 98.38 157 VAL A N 1
ATOM 1205 C CA . VAL A 1 157 ? -4.314 -10.084 -4.546 1.00 98.38 157 VAL A CA 1
ATOM 1206 C C . VAL A 1 157 ? -3.802 -9.103 -5.602 1.00 98.38 157 VAL A C 1
ATOM 1208 O O . VAL A 1 157 ? -3.069 -9.504 -6.508 1.00 98.38 157 VAL A O 1
ATOM 1211 N N . TRP A 1 158 ? -4.135 -7.817 -5.473 1.00 98.44 158 TRP A N 1
ATOM 1212 C CA . TRP A 1 158 ? -3.691 -6.767 -6.389 1.00 98.44 158 TRP A CA 1
ATOM 1213 C C . TRP A 1 158 ? -2.164 -6.654 -6.433 1.00 98.44 158 TRP A C 1
ATOM 1215 O O . TRP A 1 158 ? -1.548 -6.831 -7.483 1.00 98.44 158 TRP A O 1
ATOM 1225 N N . SER A 1 159 ? -1.545 -6.424 -5.279 1.00 98.12 159 SER A N 1
ATOM 1226 C CA . SER A 1 159 ? -0.098 -6.257 -5.140 1.00 98.12 159 SER A CA 1
ATOM 1227 C C . SER A 1 159 ? 0.683 -7.491 -5.593 1.00 98.12 159 SER A C 1
ATOM 1229 O O . SER A 1 159 ? 1.690 -7.349 -6.288 1.00 98.12 159 SER A O 1
ATOM 1231 N N . THR A 1 160 ? 0.195 -8.701 -5.300 1.00 98.12 160 THR A N 1
ATOM 1232 C CA . THR A 1 160 ? 0.789 -9.956 -5.792 1.00 98.12 160 THR A CA 1
ATOM 1233 C C . THR A 1 160 ? 0.711 -10.047 -7.308 1.00 98.12 160 THR A C 1
ATOM 1235 O O . THR A 1 160 ? 1.691 -10.420 -7.949 1.00 98.12 160 THR A O 1
ATOM 1238 N N . THR A 1 161 ? -0.426 -9.674 -7.898 1.00 98.50 161 THR A N 1
ATOM 1239 C CA . THR A 1 161 ? -0.625 -9.703 -9.354 1.00 98.50 161 THR A CA 1
ATOM 1240 C C . THR A 1 161 ? 0.333 -8.744 -10.057 1.00 98.50 161 THR A C 1
ATOM 1242 O O . THR A 1 161 ? 1.033 -9.138 -10.993 1.00 98.50 161 THR A O 1
ATOM 1245 N N . ILE A 1 162 ? 0.425 -7.500 -9.579 1.00 98.25 162 ILE A N 1
ATOM 1246 C CA . ILE A 1 162 ? 1.334 -6.496 -10.144 1.00 98.25 162 ILE A CA 1
ATOM 1247 C C . ILE A 1 162 ? 2.794 -6.916 -9.955 1.00 98.25 162 ILE A C 1
ATOM 1249 O O . ILE A 1 162 ? 3.564 -6.886 -10.912 1.00 98.25 162 ILE A O 1
ATOM 1253 N N . THR A 1 163 ? 3.166 -7.375 -8.758 1.00 97.00 163 THR A N 1
ATOM 1254 C CA . THR A 1 163 ? 4.530 -7.846 -8.471 1.00 97.00 163 THR A CA 1
ATOM 1255 C C . THR A 1 163 ? 4.904 -9.021 -9.372 1.00 97.00 163 THR A C 1
ATOM 1257 O O . THR A 1 163 ? 5.957 -9.001 -9.999 1.00 97.00 163 THR A O 1
ATOM 1260 N N . THR A 1 164 ? 4.017 -10.009 -9.521 1.00 97.06 164 THR A N 1
ATOM 1261 C CA . THR A 1 164 ? 4.226 -11.146 -10.431 1.00 97.06 164 THR A CA 1
ATOM 1262 C C . THR A 1 164 ? 4.412 -10.672 -11.865 1.00 97.06 164 THR A C 1
ATOM 1264 O O . THR A 1 164 ? 5.336 -11.117 -12.535 1.00 97.06 164 THR A O 1
ATOM 1267 N N . THR A 1 165 ? 3.594 -9.721 -12.319 1.00 97.06 165 THR A N 1
ATOM 1268 C CA . THR A 1 165 ? 3.715 -9.141 -13.663 1.00 97.06 165 THR A CA 1
ATOM 1269 C C . THR A 1 165 ? 5.089 -8.502 -13.867 1.00 97.06 165 THR A C 1
ATOM 1271 O O . THR A 1 165 ? 5.759 -8.800 -14.850 1.00 97.06 165 THR A O 1
ATOM 1274 N N . VAL A 1 166 ? 5.553 -7.679 -12.921 1.00 95.69 166 VAL A N 1
ATOM 1275 C CA . VAL A 1 166 ? 6.877 -7.038 -12.990 1.00 95.69 166 VAL A CA 1
ATOM 1276 C C . VAL A 1 166 ? 8.005 -8.074 -12.999 1.00 95.69 166 VAL A C 1
ATOM 1278 O O . VAL A 1 166 ? 8.950 -7.929 -13.767 1.00 95.69 166 VAL A O 1
ATOM 1281 N N . PHE A 1 167 ? 7.900 -9.136 -12.198 1.00 95.06 167 PHE A N 1
ATOM 1282 C CA . PHE A 1 167 ? 8.895 -10.212 -12.159 1.00 95.06 167 PHE A CA 1
ATOM 1283 C C . PHE A 1 167 ? 8.925 -11.034 -13.450 1.00 95.06 167 PHE A C 1
ATOM 1285 O O . PHE A 1 167 ? 10.003 -11.353 -13.941 1.00 95.06 167 PHE A O 1
ATOM 1292 N N . VAL A 1 168 ? 7.763 -11.341 -14.030 1.00 94.88 168 VAL A N 1
ATOM 1293 C CA . VAL A 1 168 ? 7.681 -12.016 -15.332 1.00 94.88 168 VAL A CA 1
ATOM 1294 C C . VAL A 1 168 ? 8.306 -11.144 -16.420 1.00 94.88 168 VAL A C 1
ATOM 1296 O O . VAL A 1 168 ? 9.095 -11.647 -17.211 1.00 94.88 168 VAL A O 1
ATOM 1299 N N . LEU A 1 169 ? 8.027 -9.837 -16.435 1.00 93.69 169 LEU A N 1
ATOM 1300 C CA . LEU A 1 169 ? 8.650 -8.913 -17.388 1.00 93.69 169 LEU A CA 1
ATOM 1301 C C . LEU A 1 169 ? 10.173 -8.836 -17.200 1.00 93.69 169 LEU A C 1
ATOM 1303 O O . LEU A 1 169 ? 10.902 -8.915 -18.181 1.00 93.69 169 LEU A O 1
ATOM 1307 N N . ALA A 1 170 ? 10.655 -8.775 -15.954 1.00 93.31 170 ALA A N 1
ATOM 1308 C CA . ALA A 1 170 ? 12.087 -8.805 -15.645 1.00 93.31 170 ALA A CA 1
ATOM 1309 C C . ALA A 1 170 ? 12.771 -10.092 -16.138 1.00 93.31 170 ALA A C 1
ATOM 1311 O O . ALA A 1 170 ? 13.883 -10.044 -16.654 1.00 93.31 170 ALA A O 1
ATOM 1312 N N . TYR A 1 171 ? 12.100 -11.239 -15.998 1.00 93.50 171 TYR A N 1
ATOM 1313 C CA . TYR A 1 171 ? 12.594 -12.518 -16.506 1.00 93.50 171 TYR A CA 1
ATOM 1314 C C . TYR A 1 171 ? 12.668 -12.542 -18.037 1.00 93.50 171 TYR A C 1
ATOM 1316 O O . TYR A 1 171 ? 13.659 -13.007 -18.594 1.00 93.50 171 TYR A O 1
ATOM 1324 N N . LEU A 1 172 ? 11.631 -12.039 -18.712 1.00 93.06 172 LEU A N 1
ATOM 1325 C CA . LEU A 1 172 ? 11.553 -12.030 -20.174 1.00 93.06 172 LEU A CA 1
ATOM 1326 C C . LEU A 1 172 ? 12.579 -11.094 -20.822 1.00 93.06 172 LEU A C 1
ATOM 1328 O O . LEU A 1 172 ? 13.049 -11.391 -21.916 1.00 93.06 172 LEU A O 1
ATOM 1332 N N . GLU A 1 173 ? 12.924 -9.985 -20.167 1.00 90.44 173 GLU A N 1
ATOM 1333 C CA . GLU A 1 173 ? 13.952 -9.056 -20.656 1.00 90.44 173 GLU A CA 1
ATOM 1334 C C . GLU A 1 173 ? 15.376 -9.611 -20.479 1.00 90.44 173 GLU A C 1
ATOM 1336 O O . GLU A 1 173 ? 16.271 -9.248 -21.235 1.00 90.44 173 GLU A O 1
ATOM 1341 N N . GLY A 1 174 ? 15.579 -10.564 -19.562 1.00 84.50 174 GLY A N 1
ATOM 1342 C CA . GLY A 1 174 ? 16.844 -11.293 -19.425 1.00 84.50 174 GLY A CA 1
ATOM 1343 C C . GLY A 1 174 ? 17.968 -10.520 -18.725 1.00 84.50 174 GLY A C 1
ATOM 1344 O O . GLY A 1 174 ? 19.085 -11.026 -18.641 1.00 84.50 174 GLY A O 1
ATOM 1345 N N . ASP A 1 175 ? 17.679 -9.337 -18.178 1.00 76.44 175 ASP A N 1
ATOM 1346 C CA . ASP A 1 175 ? 18.665 -8.466 -17.518 1.00 76.44 175 ASP A CA 1
ATOM 1347 C C . ASP A 1 175 ? 19.164 -9.004 -16.165 1.00 76.44 175 ASP A C 1
ATOM 1349 O O . ASP A 1 175 ? 20.188 -8.559 -15.641 1.00 76.44 175 ASP A O 1
ATOM 1353 N N . VAL A 1 176 ? 18.437 -9.950 -15.561 1.00 82.75 176 VAL A N 1
ATOM 1354 C CA . VAL A 1 176 ? 18.726 -10.490 -14.226 1.00 82.75 176 VAL A CA 1
ATOM 1355 C C . VAL A 1 176 ? 18.711 -12.013 -14.260 1.00 82.75 176 VAL A C 1
ATOM 1357 O O . VAL A 1 176 ? 17.757 -12.627 -14.734 1.00 82.75 176 VAL A O 1
ATOM 1360 N N . ASP A 1 177 ? 19.748 -12.627 -13.687 1.00 89.81 177 ASP A N 1
ATOM 1361 C CA . ASP A 1 177 ? 19.822 -14.078 -13.525 1.00 89.81 177 ASP A CA 1
ATOM 1362 C C . ASP A 1 177 ? 18.604 -14.634 -12.760 1.00 89.81 177 ASP A C 1
ATOM 1364 O O . ASP A 1 177 ? 18.156 -14.069 -11.754 1.00 89.81 177 ASP A O 1
ATOM 1368 N N . ILE A 1 178 ? 18.088 -15.783 -13.210 1.00 90.81 178 ILE A N 1
ATOM 1369 C CA . ILE A 1 178 ? 16.873 -16.391 -12.655 1.00 90.81 178 ILE A CA 1
ATOM 1370 C C . ILE A 1 178 ? 17.005 -16.704 -11.161 1.00 90.81 178 ILE A C 1
ATOM 1372 O O . ILE A 1 178 ? 16.042 -16.527 -10.417 1.00 90.81 178 ILE A O 1
ATOM 1376 N N . THR A 1 179 ? 18.183 -17.113 -10.683 1.00 93.12 179 THR A N 1
ATOM 1377 C CA . THR A 1 179 ? 18.377 -17.416 -9.258 1.00 93.12 179 THR A CA 1
ATOM 1378 C C . THR A 1 179 ? 18.323 -16.145 -8.415 1.00 93.12 179 THR A C 1
ATOM 1380 O O . THR A 1 179 ? 17.709 -16.132 -7.347 1.00 93.12 179 THR A O 1
ATOM 1383 N N . THR A 1 180 ? 18.858 -15.038 -8.940 1.00 91.06 180 THR A N 1
ATOM 1384 C CA . THR A 1 180 ? 18.753 -13.715 -8.310 1.00 91.06 180 THR A CA 1
ATOM 1385 C C . THR A 1 180 ? 17.303 -13.241 -8.272 1.00 91.06 180 THR A C 1
ATOM 1387 O O . THR A 1 180 ? 16.841 -12.732 -7.247 1.00 91.06 180 THR A O 1
ATOM 1390 N N . LEU A 1 181 ? 16.560 -13.437 -9.362 1.00 92.25 181 LEU A N 1
ATOM 1391 C CA . LEU A 1 181 ? 15.150 -13.076 -9.433 1.00 92.25 181 LEU A CA 1
ATOM 1392 C C . LEU A 1 181 ? 14.310 -13.898 -8.440 1.00 92.25 181 LEU A C 1
ATOM 1394 O O . LEU A 1 181 ? 13.512 -13.328 -7.701 1.00 92.25 181 LEU A O 1
ATOM 1398 N N . LEU A 1 182 ? 14.539 -15.209 -8.336 1.00 94.31 182 LEU A N 1
ATOM 1399 C CA . LEU A 1 182 ? 13.858 -16.073 -7.364 1.00 94.31 182 LEU A CA 1
ATOM 1400 C C . LEU A 1 182 ? 14.186 -15.696 -5.913 1.00 94.31 182 LEU A C 1
ATOM 1402 O O . LEU A 1 182 ? 13.283 -15.656 -5.072 1.00 94.31 182 LEU A O 1
ATOM 1406 N N . ALA A 1 183 ? 15.445 -15.365 -5.615 1.00 94.44 183 ALA A N 1
ATOM 1407 C CA . ALA A 1 183 ? 15.851 -14.915 -4.285 1.00 94.44 183 ALA A CA 1
ATOM 1408 C C . ALA A 1 183 ? 15.133 -13.613 -3.884 1.00 94.44 183 ALA A C 1
ATOM 1410 O O . ALA A 1 183 ? 14.544 -13.535 -2.804 1.00 94.44 183 ALA A O 1
ATOM 1411 N N . ARG A 1 184 ? 15.104 -12.616 -4.782 1.00 93.19 184 ARG A N 1
ATOM 1412 C CA . ARG A 1 184 ? 14.363 -11.356 -4.580 1.00 93.19 184 ARG A CA 1
ATOM 1413 C C . ARG A 1 184 ? 12.863 -11.607 -4.424 1.00 93.19 184 ARG A C 1
ATOM 1415 O O . ARG A 1 184 ? 12.236 -11.060 -3.519 1.00 93.19 184 ARG A O 1
ATOM 1422 N N . GLY A 1 185 ? 12.304 -12.454 -5.288 1.00 93.81 185 GLY A N 1
ATOM 1423 C CA . GLY A 1 185 ? 10.881 -12.778 -5.316 1.00 93.81 185 GLY A CA 1
ATOM 1424 C C . GLY A 1 185 ? 10.425 -13.435 -4.021 1.00 93.81 185 GLY A C 1
ATOM 1425 O O . GLY A 1 185 ? 9.437 -13.002 -3.442 1.00 93.81 185 GLY A O 1
ATOM 1426 N N . THR A 1 186 ? 11.175 -14.413 -3.512 1.00 94.38 186 THR A N 1
ATOM 1427 C CA . THR A 1 186 ? 10.822 -15.144 -2.283 1.00 94.38 186 THR A CA 1
ATOM 1428 C C . THR A 1 186 ? 10.623 -14.199 -1.095 1.00 94.38 186 THR A C 1
ATOM 1430 O O . THR A 1 186 ? 9.606 -14.269 -0.404 1.00 94.38 186 THR A O 1
ATOM 1433 N N . VAL A 1 187 ? 11.561 -13.269 -0.887 1.00 95.19 187 VAL A N 1
ATOM 1434 C CA . VAL A 1 187 ? 11.475 -12.287 0.205 1.00 95.19 187 VAL A CA 1
ATOM 1435 C C . VAL A 1 187 ? 10.324 -11.309 -0.031 1.00 95.19 187 VAL A C 1
ATOM 1437 O O . VAL A 1 187 ? 9.534 -11.043 0.876 1.00 95.19 187 VAL A O 1
ATOM 1440 N N . LEU A 1 188 ? 10.202 -10.792 -1.254 1.00 95.75 188 LEU A N 1
ATOM 1441 C CA . LEU A 1 188 ? 9.204 -9.783 -1.582 1.00 95.75 188 LEU A CA 1
ATOM 1442 C C . LEU A 1 188 ? 7.772 -10.326 -1.504 1.00 95.75 188 LEU A C 1
ATOM 1444 O O . LEU A 1 188 ? 6.914 -9.682 -0.905 1.00 95.75 188 LEU A O 1
ATOM 1448 N N . PHE A 1 189 ? 7.505 -11.512 -2.053 1.00 96.31 189 PHE A N 1
ATOM 1449 C CA . PHE A 1 189 ? 6.185 -12.136 -1.968 1.00 96.31 189 PHE A CA 1
ATOM 1450 C C . PHE A 1 189 ? 5.810 -12.434 -0.519 1.00 96.31 189 PHE A C 1
ATOM 1452 O O . PHE A 1 189 ? 4.672 -12.176 -0.133 1.00 96.31 189 PHE A O 1
ATOM 1459 N N . GLY A 1 190 ? 6.752 -12.882 0.316 1.00 95.94 190 GLY A N 1
ATOM 1460 C CA . GLY A 1 190 ? 6.516 -13.020 1.755 1.00 95.94 190 GLY A CA 1
ATOM 1461 C C . GLY A 1 190 ? 6.106 -11.695 2.410 1.00 95.94 190 GLY A C 1
ATOM 1462 O O . GLY A 1 190 ? 5.114 -11.648 3.139 1.00 95.94 190 GLY A O 1
ATOM 1463 N N . ALA A 1 191 ? 6.816 -10.607 2.097 1.00 95.94 191 ALA A N 1
ATOM 1464 C CA . ALA A 1 191 ? 6.543 -9.274 2.635 1.00 95.94 191 ALA A CA 1
ATOM 1465 C C . ALA A 1 191 ? 5.204 -8.678 2.162 1.00 95.94 191 ALA A C 1
ATOM 1467 O O . ALA A 1 191 ? 4.535 -7.989 2.927 1.00 95.94 191 ALA A O 1
ATOM 1468 N N . VAL A 1 192 ? 4.803 -8.940 0.917 1.00 95.38 192 VAL A N 1
ATOM 1469 C CA . VAL A 1 192 ? 3.577 -8.393 0.313 1.00 95.38 192 VAL A CA 1
ATOM 1470 C C . VAL A 1 192 ? 2.337 -9.236 0.641 1.00 95.38 192 VAL A C 1
ATOM 1472 O O . VAL A 1 192 ? 1.227 -8.709 0.656 1.00 95.38 192 VAL A O 1
ATOM 1475 N N . THR A 1 193 ? 2.500 -10.528 0.944 1.00 95.00 193 THR A N 1
ATOM 1476 C CA . THR A 1 193 ? 1.372 -11.450 1.173 1.00 95.00 193 THR A CA 1
ATOM 1477 C C . THR A 1 193 ? 1.258 -11.905 2.625 1.00 95.00 193 THR A C 1
ATOM 1479 O O . THR A 1 193 ? 0.297 -11.568 3.315 1.00 95.00 193 THR A O 1
ATOM 1482 N N . LEU A 1 194 ? 2.244 -12.656 3.114 1.00 94.94 194 LEU A N 1
ATOM 1483 C CA . LEU A 1 194 ? 2.174 -13.344 4.400 1.00 94.94 194 LEU A CA 1
ATOM 1484 C C . LEU A 1 194 ? 2.234 -12.364 5.567 1.00 94.94 194 LEU A C 1
ATOM 1486 O O . LEU A 1 194 ? 1.434 -12.475 6.493 1.00 94.94 194 LEU A O 1
ATOM 1490 N N . VAL A 1 195 ? 3.148 -1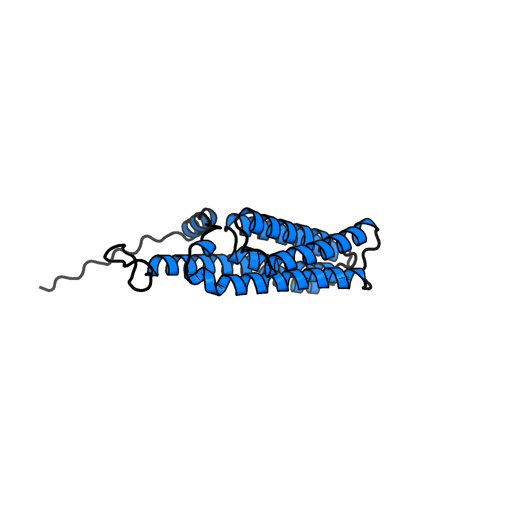1.392 5.509 1.00 95.88 195 VAL A N 1
ATOM 1491 C CA . VAL A 1 195 ? 3.336 -10.397 6.574 1.00 95.88 195 VAL A CA 1
ATOM 1492 C C . VAL A 1 195 ? 2.049 -9.616 6.872 1.00 95.88 195 VAL A C 1
ATOM 1494 O O . VAL A 1 195 ? 1.630 -9.637 8.030 1.00 95.88 195 VAL A O 1
ATOM 1497 N N . PRO A 1 196 ? 1.375 -8.969 5.899 1.00 95.44 196 PRO A N 1
ATOM 1498 C CA . PRO A 1 196 ? 0.158 -8.215 6.188 1.00 95.44 196 PRO A CA 1
ATOM 1499 C C . PRO A 1 196 ? -1.000 -9.106 6.655 1.00 95.44 196 PRO A C 1
ATOM 1501 O O . PRO A 1 196 ? -1.731 -8.719 7.562 1.00 95.44 196 PRO A O 1
ATOM 1504 N N . ILE A 1 197 ? -1.157 -10.321 6.111 1.00 95.12 197 ILE A N 1
ATOM 1505 C CA . ILE A 1 197 ? -2.199 -11.258 6.571 1.00 95.12 197 ILE A CA 1
ATOM 1506 C C . ILE A 1 197 ? -1.954 -11.668 8.026 1.00 95.12 197 ILE A C 1
ATOM 1508 O O . ILE A 1 197 ? -2.861 -11.582 8.854 1.00 95.12 197 ILE A O 1
ATOM 1512 N N . PHE A 1 198 ? -0.726 -12.077 8.347 1.00 95.12 198 PHE A N 1
ATOM 1513 C CA . PHE A 1 198 ? -0.343 -12.489 9.694 1.00 95.12 198 PHE A CA 1
ATOM 1514 C C . PHE A 1 198 ? -0.487 -11.342 10.700 1.00 95.12 198 PHE A C 1
ATOM 1516 O O . PHE A 1 198 ? -1.071 -11.512 11.774 1.00 95.12 198 PHE A O 1
ATOM 1523 N N . ALA A 1 199 ? 0.003 -10.157 10.333 1.00 95.62 199 ALA A N 1
ATOM 1524 C CA . ALA A 1 199 ? -0.089 -8.968 11.163 1.00 95.62 199 ALA A CA 1
ATOM 1525 C C . ALA A 1 199 ? -1.547 -8.545 11.372 1.00 95.62 199 ALA A C 1
ATOM 1527 O O . ALA A 1 199 ? -1.915 -8.209 12.492 1.00 95.62 199 ALA A O 1
ATOM 1528 N N . HIS A 1 200 ? -2.398 -8.628 10.344 1.00 95.38 200 HIS A N 1
ATOM 1529 C CA . HIS A 1 200 ? -3.813 -8.286 10.472 1.00 95.38 200 HIS A CA 1
ATOM 1530 C C . HIS A 1 200 ? -4.554 -9.295 11.346 1.00 95.38 200 HIS A C 1
ATOM 1532 O O . HIS A 1 200 ? -5.267 -8.879 12.248 1.00 95.38 200 HIS A O 1
ATOM 1538 N N . LEU A 1 201 ? -4.354 -10.604 11.161 1.00 93.56 201 LEU A N 1
ATOM 1539 C CA . LEU A 1 201 ? -4.927 -11.624 12.052 1.00 93.56 201 LEU A CA 1
ATOM 1540 C C . LEU A 1 201 ? -4.560 -11.356 13.517 1.00 93.56 201 LEU A C 1
ATOM 1542 O O . LEU A 1 201 ? -5.445 -11.280 14.365 1.00 93.56 201 LEU A O 1
ATOM 1546 N N . THR A 1 202 ? -3.275 -11.128 13.790 1.00 92.69 202 THR A N 1
ATOM 1547 C CA . THR A 1 202 ? -2.770 -10.833 15.140 1.00 92.69 202 THR A CA 1
ATOM 1548 C C . THR A 1 202 ? -3.327 -9.517 15.684 1.00 92.69 202 THR A C 1
ATOM 1550 O O . THR A 1 202 ? -3.712 -9.417 16.844 1.00 92.69 202 THR A O 1
ATOM 1553 N N . TRP A 1 203 ? -3.399 -8.483 14.849 1.00 91.44 203 TRP A N 1
ATOM 1554 C CA . TRP A 1 203 ? -3.956 -7.194 15.242 1.00 91.44 203 TRP A CA 1
ATOM 1555 C C . TRP A 1 203 ? -5.436 -7.313 15.608 1.00 91.44 203 TRP A C 1
ATOM 1557 O O . TRP A 1 203 ? -5.856 -6.775 16.629 1.00 91.44 203 TRP A O 1
ATOM 1567 N N . ARG A 1 204 ? -6.223 -8.058 14.819 1.00 89.75 204 ARG A N 1
ATOM 1568 C CA . ARG A 1 204 ? -7.651 -8.282 15.084 1.00 89.75 204 ARG A CA 1
ATOM 1569 C C . ARG A 1 204 ? -7.885 -9.078 16.362 1.00 89.75 204 ARG A C 1
ATOM 1571 O O . ARG A 1 204 ? -8.788 -8.724 17.115 1.00 89.75 204 ARG A O 1
ATOM 1578 N N . THR A 1 205 ? -7.076 -10.101 16.644 1.00 88.38 205 THR A N 1
ATOM 1579 C CA . THR A 1 205 ? -7.201 -10.859 17.898 1.00 88.38 205 THR A CA 1
ATOM 1580 C C . THR A 1 205 ? -6.879 -9.986 19.106 1.00 88.38 205 THR A C 1
ATOM 1582 O O . THR A 1 205 ? -7.705 -9.890 20.008 1.00 88.38 205 THR A O 1
ATOM 1585 N N . LEU A 1 206 ? -5.757 -9.258 19.080 1.00 87.94 206 LEU A N 1
ATOM 1586 C CA . LEU A 1 206 ? -5.382 -8.329 20.154 1.00 87.94 206 LEU A CA 1
ATOM 1587 C C . LEU A 1 206 ? -6.428 -7.230 20.360 1.00 87.94 206 LEU A C 1
ATOM 1589 O O . LEU A 1 206 ? -6.757 -6.881 21.492 1.00 87.94 206 LEU A O 1
ATOM 1593 N N . TYR A 1 207 ? -6.964 -6.688 19.266 1.00 84.38 207 TYR A N 1
ATOM 1594 C CA . TYR A 1 207 ? -8.007 -5.672 19.310 1.00 84.38 207 TYR A CA 1
ATOM 1595 C C . TYR A 1 207 ? -9.282 -6.198 19.975 1.00 84.38 207 TYR A C 1
ATOM 1597 O O . TYR A 1 207 ? -9.851 -5.540 20.846 1.00 84.38 207 TYR A O 1
ATOM 1605 N N . ARG A 1 208 ? -9.710 -7.404 19.597 1.00 82.75 208 ARG A N 1
ATOM 1606 C CA . ARG A 1 208 ? -10.884 -8.064 20.165 1.00 82.75 208 ARG A CA 1
ATOM 1607 C C . ARG A 1 208 ? -10.698 -8.365 21.654 1.00 82.75 208 ARG A C 1
ATOM 1609 O O . ARG A 1 208 ? -11.588 -8.073 22.448 1.00 82.75 208 ARG A O 1
ATOM 1616 N N . ASP A 1 209 ? -9.539 -8.887 22.038 1.00 83.44 209 ASP A N 1
ATOM 1617 C CA . ASP A 1 209 ? -9.225 -9.195 23.436 1.00 83.44 209 ASP A CA 1
ATOM 1618 C C . ASP A 1 209 ? -9.197 -7.919 24.293 1.00 83.44 209 ASP A C 1
ATOM 1620 O O . ASP A 1 209 ? -9.724 -7.904 25.407 1.00 83.44 209 ASP A O 1
ATOM 1624 N N . ALA A 1 210 ? -8.678 -6.813 23.746 1.00 81.75 210 ALA A N 1
ATOM 1625 C CA . ALA A 1 210 ? -8.735 -5.506 24.394 1.00 81.75 210 ALA A CA 1
ATOM 1626 C C . ALA A 1 210 ? -10.184 -5.020 24.586 1.00 81.75 210 ALA A C 1
ATOM 1628 O O . ALA A 1 210 ? -10.532 -4.568 25.675 1.00 81.75 210 ALA A O 1
ATOM 1629 N N . GLN A 1 211 ? -11.051 -5.169 23.576 1.00 76.31 211 GLN A N 1
ATOM 1630 C CA . GLN A 1 211 ? -12.468 -4.807 23.701 1.00 76.31 211 GLN A CA 1
ATOM 1631 C C . GLN A 1 211 ? -13.216 -5.652 24.740 1.00 76.31 211 GLN A C 1
ATOM 1633 O O . GLN A 1 211 ? -14.085 -5.134 25.444 1.00 76.31 211 GLN A O 1
ATOM 1638 N N . TYR A 1 212 ? -12.908 -6.947 24.846 1.00 76.44 212 TYR A N 1
ATOM 1639 C CA . TYR A 1 212 ? -13.515 -7.804 25.865 1.00 76.44 212 TYR A CA 1
ATOM 1640 C C . TYR A 1 212 ? -12.994 -7.496 27.270 1.00 76.44 212 TYR A C 1
ATOM 1642 O O . TYR A 1 212 ? -13.777 -7.542 28.214 1.00 76.44 212 TYR A O 1
ATOM 1650 N N . SER A 1 213 ? -11.722 -7.112 27.417 1.00 74.12 213 SER A N 1
ATOM 1651 C CA . SER A 1 213 ? -11.141 -6.732 28.712 1.00 74.12 213 SER A CA 1
ATOM 1652 C C . SER A 1 213 ? -11.759 -5.466 29.322 1.00 74.12 213 SER A C 1
ATOM 1654 O O . SER A 1 213 ? -11.654 -5.264 30.537 1.00 74.12 213 SER A O 1
ATOM 1656 N N . ASP A 1 214 ? -12.382 -4.606 28.514 1.00 73.62 214 ASP A N 1
ATOM 1657 C CA . ASP A 1 214 ? -13.092 -3.419 29.000 1.00 73.62 214 ASP A CA 1
ATOM 1658 C C . ASP A 1 214 ? -14.432 -3.771 29.674 1.00 73.62 214 ASP A C 1
ATOM 1660 O O . ASP A 1 214 ? -15.013 -2.925 30.361 1.00 73.62 214 ASP A O 1
ATOM 1664 N N . ARG A 1 215 ? -14.917 -5.013 29.532 1.00 71.44 215 ARG A N 1
ATOM 1665 C CA . ARG A 1 215 ? -16.143 -5.511 30.168 1.00 71.44 215 ARG A CA 1
ATOM 1666 C C . ARG A 1 215 ? -15.820 -6.490 31.298 1.00 71.44 215 ARG A C 1
ATOM 1668 O O . ARG A 1 215 ? -14.969 -7.362 31.170 1.00 71.44 215 ARG A O 1
ATOM 1675 N N . ASP A 1 216 ? -16.514 -6.341 32.417 1.00 75.06 216 ASP A N 1
ATOM 1676 C CA . ASP A 1 216 ? -16.447 -7.250 33.554 1.00 75.06 216 ASP A CA 1
ATOM 1677 C C . ASP A 1 216 ? -17.143 -8.583 33.196 1.00 75.06 216 ASP A C 1
ATOM 1679 O O . ASP A 1 216 ? -18.308 -8.571 32.787 1.00 75.06 216 ASP A O 1
ATOM 1683 N N . PRO A 1 217 ? -16.467 -9.738 33.335 1.00 66.81 217 PRO A N 1
ATOM 1684 C CA . PRO A 1 217 ? -16.995 -11.029 32.891 1.00 66.81 217 PRO A CA 1
ATOM 1685 C C . PRO A 1 217 ? -18.133 -11.580 33.765 1.00 66.81 217 PRO A C 1
ATOM 1687 O O . PRO A 1 217 ? -18.867 -12.450 33.304 1.00 66.81 217 PRO A O 1
ATOM 1690 N N . LEU A 1 218 ? -18.300 -11.100 35.004 1.00 73.56 218 LEU A N 1
ATOM 1691 C CA . LEU A 1 218 ? -19.366 -11.544 35.912 1.00 73.56 218 LEU A CA 1
ATOM 1692 C C . LEU A 1 218 ? -20.652 -10.731 35.740 1.00 73.56 218 LEU A C 1
ATOM 1694 O O . LEU A 1 218 ? -21.737 -11.234 36.022 1.00 73.56 218 LEU A O 1
ATOM 1698 N N . THR A 1 219 ? -20.542 -9.479 35.295 1.00 76.75 219 THR A N 1
ATOM 1699 C CA . THR A 1 219 ? -21.682 -8.548 35.224 1.00 76.75 219 THR A CA 1
ATOM 1700 C C . THR A 1 219 ? -22.000 -8.058 33.813 1.00 76.75 219 THR A C 1
ATOM 1702 O O . THR A 1 219 ? -23.079 -7.514 33.588 1.00 76.75 219 THR A O 1
ATOM 1705 N N . GLY A 1 220 ? -21.080 -8.210 32.856 1.00 71.25 220 GLY A N 1
ATOM 1706 C CA . GLY A 1 220 ? -21.182 -7.634 31.511 1.00 71.25 220 GLY A CA 1
ATOM 1707 C C . GLY A 1 220 ? -21.085 -6.101 31.475 1.00 71.25 220 GLY A C 1
ATOM 1708 O O . GLY A 1 220 ? -21.174 -5.509 30.397 1.00 71.25 220 GLY A O 1
ATOM 1709 N N . LEU A 1 221 ? -20.904 -5.453 32.632 1.00 78.88 221 LEU A N 1
ATOM 1710 C CA . LEU A 1 221 ? -20.771 -4.003 32.772 1.00 78.88 221 LEU A CA 1
ATOM 1711 C C . LEU A 1 221 ? -19.348 -3.550 32.428 1.00 78.88 221 LEU A C 1
ATOM 1713 O O . LEU A 1 221 ? -18.411 -4.341 32.469 1.00 78.88 221 LEU A O 1
ATOM 1717 N N . PHE A 1 222 ? -19.156 -2.269 32.099 1.00 70.19 222 PHE A N 1
ATOM 1718 C CA . PHE A 1 222 ? -17.809 -1.730 31.893 1.00 70.19 222 PHE A CA 1
ATOM 1719 C C . PHE A 1 222 ? -16.985 -1.823 33.181 1.00 70.19 222 PHE A C 1
ATOM 1721 O O . PHE A 1 222 ? -17.441 -1.439 34.260 1.00 70.19 222 PHE A O 1
ATOM 1728 N N . ASN A 1 223 ? -15.755 -2.315 33.057 1.00 70.88 223 ASN A N 1
ATOM 1729 C CA . ASN A 1 223 ? -14.813 -2.372 34.163 1.00 70.88 223 ASN A CA 1
ATOM 1730 C C . ASN A 1 223 ? -14.468 -0.944 34.634 1.00 70.88 223 ASN A C 1
ATOM 1732 O O . ASN A 1 223 ? -14.516 0.006 33.855 1.00 70.88 223 ASN A O 1
ATOM 1736 N N . ARG A 1 224 ? -14.029 -0.769 35.888 1.00 65.62 224 ARG A N 1
ATOM 1737 C CA . ARG A 1 224 ? -13.613 0.540 36.443 1.00 65.62 224 ARG A CA 1
ATOM 1738 C C . ARG A 1 224 ? -12.498 1.231 35.640 1.00 65.62 224 ARG A C 1
ATOM 1740 O O . ARG A 1 224 ? -12.302 2.427 35.802 1.00 65.62 224 ARG A O 1
ATOM 1747 N N . ARG A 1 225 ? -11.762 0.479 34.808 1.00 59.25 225 ARG A N 1
ATOM 1748 C CA . ARG A 1 225 ? -10.729 0.974 33.876 1.00 59.25 225 ARG A CA 1
ATOM 1749 C C . ARG A 1 225 ? -11.289 1.480 32.535 1.00 59.25 225 ARG A C 1
ATOM 1751 O O . ARG A 1 225 ? -10.556 2.137 31.805 1.00 59.25 225 ARG A O 1
ATOM 1758 N N . GLY A 1 226 ? -12.552 1.177 32.229 1.00 54.78 226 GLY A N 1
ATOM 1759 C CA . GLY A 1 226 ? -13.281 1.627 31.038 1.00 54.78 226 GLY A CA 1
ATOM 1760 C C . GLY A 1 226 ? -14.150 2.882 31.245 1.00 54.78 226 GLY A C 1
ATOM 1761 O O . GLY A 1 226 ? -14.793 3.314 30.290 1.00 54.78 226 GLY A O 1
ATOM 1762 N N . LEU A 1 227 ? -14.178 3.465 32.459 1.00 52.78 227 LEU A N 1
ATOM 1763 C CA . LEU A 1 227 ? -14.824 4.752 32.807 1.00 52.78 227 LEU A CA 1
ATOM 1764 C C . LEU A 1 227 ? -13.827 5.926 32.703 1.00 52.78 227 LEU A C 1
ATOM 1766 O O . LEU A 1 227 ? -14.192 7.011 32.172 1.00 52.78 227 LEU A O 1
#

pLDDT: mean 86.8, std 12.17, range [43.41, 98.5]

Radius of gyration: 22.5 Å; Cα contacts (8 Å, |Δi|>4): 195; chains: 1; bounding box: 42×62×72 Å

Secondary structure (DSSP, 8-state):
---PPPP-PPPP---HHHHHHHHHH----TTHHHH-TTHHHHHHHHHHHHHHHHHHHHHHHHHHHHSTT--SSHHHHHHHHHHHHHHHHHHHHHHHSPPP-HHHHHHHHHHHHHHHHHHHHS-S-HHHHHHHTTHHHHHHHHHHHHS-HHHHHHHHHHHHHHHHHHHHHHHHHT-S-HHHHHHHHHHHHIIIIIHHHHHHHHHHHHHHHHHHHTB-TTT-SBPTT--

Solvent-accessible surface area (backbone atoms only — not comparable to full-atom values): 12512 Å² total; per-residue (Å²): 135,86,80,75,82,78,80,78,77,74,74,80,77,79,50,72,65,56,57,52,53,47,52,50,67,47,86,64,70,51,57,50,62,78,72,39,77,73,28,70,74,47,50,62,54,53,28,48,50,54,18,52,51,31,44,51,52,20,49,53,36,46,52,35,63,74,40,94,70,34,46,91,46,71,69,49,45,50,48,36,53,48,49,29,55,50,24,53,53,51,20,50,40,33,72,72,44,78,84,63,47,57,69,52,53,54,50,49,52,52,51,50,55,53,50,50,49,51,57,34,70,59,35,83,54,40,71,61,20,55,58,51,47,56,55,46,31,59,52,29,51,52,31,38,76,68,53,36,50,57,55,35,51,51,49,32,54,51,49,50,52,51,44,50,52,46,51,52,50,30,54,73,71,58,86,51,59,66,69,60,50,49,56,53,44,57,58,48,52,41,46,42,42,52,46,29,54,54,51,24,54,53,47,51,51,54,51,51,53,53,61,52,66,36,34,33,91,91,75,71,42,70,29,89,89,64,115

Foldseek 3Di:
DDDDDDDDDPPPDPPVVNVVVCQQPPDDFLCVLVPAPVSVVCLLVVLLVVLVLLVVQLVVLVCCCVDPQRQPDPVSNVLSVVSNVVSVVVSCCSNPPGDDGPVVLVVVLVCQLVSLLSNLVRGPDLVVSLVSLLVLLVSLVSCLPRHGSNVSVVSLVSSVVSNVVSLVVVVVVPPDDPVRSVVSCVVSNCSNHVVSNVSSSVVVVVVVVVVCVQADPVPRHGDPVVD

Nearest PDB structures (foldseek):
  5wiu-assembly1_A  TM=2.811E-01  e=7.009E+00  Homo sapiens
  5wiv-assembly1_A  TM=2.680E-01  e=9.737E+00  Homo sapiens